Protein 7EP8 (pdb70)

Secondary structure (DSSP, 8-state):
-EEEEES-THHHHHHHHTTTTT-SEEEEEEETTEEEEEEE-TTS-EEEEEEEEGGGSSSEEESS-EEEEEEHHHHHHHHTTS-TTSEEEEEE-SS-SEEEEEEE-SSS--EEEEEEEP---------------SEEEEEEHHHHHHHHHHHHTT-SEEEEEE-SSEEEEEEE-SS-EEEEEEE-B--TT-GGG-BEEEESS-EEEEEEHHHHHHHGGGTTT-SEEEEEE-SSS-EEEEE-SSSS-EEEEEEPPP--

InterPro domains:
  IPR000730 Proliferating cell nuclear antigen, PCNA [MF_00317] (2-255)
  IPR000730 Proliferating cell nuclear antigen, PCNA [PR00339] (10-29)
  IPR000730 Proliferating cell nuclear antigen, PCNA [PR00339] (34-52)
  IPR000730 Proliferating cell nuclear antigen, PCNA [PR00339] (56-80)
  IPR000730 Proliferating cell nuclear antigen, PCNA [PR00339] (110-132)
  IPR000730 Proliferating cell nuclear antigen, PCNA [PR00339] (203-217)
  IPR000730 Proliferating cell nuclear antigen, PCNA [PR00339] (241-258)
  IPR000730 Proliferating cell nuclear antigen, PCNA [PTHR11352] (1-258)
  IPR000730 Proliferating cell nuclear antigen, PCNA [TIGR00590] (1-259)
  IPR022648 Proliferating cell nuclear antigen, PCNA, N-terminal [PF00705] (1-124)
  IPR022649 Proliferating cell nuclear antigen, PCNA, C-terminal [PF02747] (127-254)
  IPR022659 Proliferating cell nuclear antigen, PCNA, conserved site [PS00293] (61-79)
  IPR022659 Proliferating cell nuclear antigen, PCNA, conserved site [PS01251] (34-57)
  IPR046938 DNA clamp superfamily [SSF55979] (1-126)
  IPR046938 DNA clamp superfamily [SSF55979] (127-255)

Foldseek 3Di:
DWKWKAQWLQLVLLVLLLPQVFDFKWKFKQDPQGTWTWDGGPVRFKIKIWGDGCVNTDHTDDHDIDIFTGGSVLVNVVSVVADGRWIWMWDADDVGQWIWIWTADPPPGDIDIDTHGGDDDDDDDDDDDDDDFQKKKKFFLVVLLCVLVVCVVFDQKWKWKDDQFWIKTWDAGPVGIDIDIDGFDADPVCRLGTIDMDGPDIDIFMFGSVVSNSNSSSSVLARMWMWTHHPPAFIKIWDASDPPIIIIMTGHTDDD

Solvent-accessible surface area: 12943 Å² total; per-residue (Å²): 33,0,61,0,78,2,91,88,0,15,44,6,31,70,0,0,68,3,0,54,70,9,3,54,75,3,9,10,38,2,48,116,56,0,3,24,2,18,17,41,9,100,78,116,69,0,17,0,8,2,26,2,77,42,128,23,10,43,106,36,114,8,68,131,123,8,68,2,3,0,40,0,67,40,4,18,160,15,5,198,42,2,112,77,118,4,42,0,18,9,80,6,111,66,98,30,122,51,5,22,0,20,0,62,17,85,154,117,127,78,114,19,111,76,90,20,171,30,72,144,33,131,78,115,104,110,59,67,99,151,44,173,44,6,0,31,0,22,0,8,5,75,60,0,102,158,12,1,67,60,10,56,96,41,14,113,33,2,40,0,71,1,37,161,85,4,2,80,1,23,5,128,25,162,148,28,124,20,70,48,56,34,143,94,88,93,54,130,117,121,86,63,77,28,9,72,9,124,57,90,75,107,3,58,39,42,1,18,0,128,31,0,40,21,0,3,88,0,21,66,16,18,80,53,0,83,0,9,0,4,67,149,40,55,1,13,0,18,0,68,22,44,120,28,0,36,0,62,0,25,3,57,28,104,151,128

Organism: Neurospora crassa (strain ATCC 24698 / 74-OR23-1A / CBS 708.71 / DSM 1257 / FGSC 987) (NCBI:txid367110)

Structure (mmCIF, N/CA/C/O backbone):
data_7EP8
#
_entry.id   7EP8
#
_cell.length_a   86.290
_cell.length_b   86.290
_cell.length_c   91.940
_cell.angle_alpha   90.00
_cell.angle_beta   90.00
_cell.angl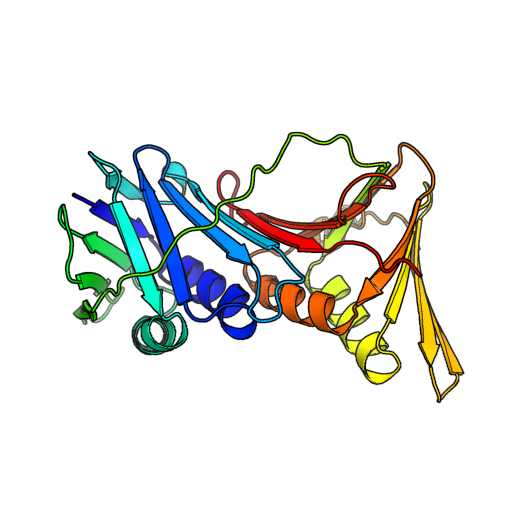e_gamma   120.00
#
_symmetry.space_group_name_H-M   'H 3'
#
loop_
_entity.id
_entity.type
_entity.pdbx_description
1 polymer 'Proliferating cell nuclear antigen'
2 water water
#
loop_
_atom_site.group_PDB
_atom_site.id
_atom_site.type_symbol
_atom_site.label_atom_id
_atom_site.label_alt_id
_atom_site.label_comp_id
_atom_site.label_asym_id
_atom_site.label_entity_id
_atom_site.label_seq_id
_atom_site.pdbx_PDB_ins_code
_atom_site.Cartn_x
_atom_site.Cartn_y
_atom_site.Cartn_z
_atom_site.occupancy
_atom_site.B_iso_or_equiv
_atom_site.auth_seq_id
_atom_site.auth_comp_id
_atom_site.auth_asym_id
_atom_site.auth_atom_id
_atom_site.pdbx_PDB_model_num
ATOM 1 N N . MET A 1 1 ? -38.526 20.773 0.692 1.00 33.34 1 MET A N 1
ATOM 2 C CA . MET A 1 1 ? -37.046 20.714 0.516 1.00 33.91 1 MET A CA 1
ATOM 3 C C . MET A 1 1 ? -36.438 19.607 1.369 1.00 28.34 1 MET A C 1
ATOM 4 O O . MET A 1 1 ? -37.059 19.138 2.325 1.00 26.61 1 MET A O 1
ATOM 9 N N . LEU A 1 2 ? -35.212 19.205 1.015 1.00 28.57 2 LEU A N 1
ATOM 10 C CA . LEU A 1 2 ? -34.455 18.203 1.757 1.00 25.12 2 LEU A CA 1
ATOM 11 C C . LEU A 1 2 ? -33.478 18.884 2.711 1.00 24.82 2 LEU A C 1
ATOM 12 O O . LEU A 1 2 ? -32.830 19.865 2.350 1.00 27.83 2 LEU A O 1
ATOM 17 N N . GLU A 1 3 ? -33.389 18.351 3.934 1.00 21.42 3 GLU A N 1
ATOM 18 C CA . GLU A 1 3 ? -32.350 18.723 4.890 1.00 25.91 3 GLU A CA 1
ATOM 19 C C . GLU A 1 3 ? -32.129 17.539 5.826 1.00 25.07 3 GLU A C 1
ATOM 20 O O . GLU A 1 3 ? -33.026 17.163 6.581 1.00 26.71 3 GLU A O 1
ATOM 26 N N . ALA A 1 4 ? -30.931 16.950 5.756 1.00 25.44 4 ALA A N 1
ATOM 27 C CA . ALA A 1 4 ? -30.621 15.701 6.439 1.00 23.48 4 ALA A CA 1
ATOM 28 C C . ALA A 1 4 ? -29.195 15.703 6.972 1.00 21.87 4 ALA A C 1
ATOM 29 O O . ALA A 1 4 ? -28.241 15.839 6.206 1.00 20.54 4 ALA A O 1
ATOM 31 N N . ARG A 1 5 ? -29.069 15.534 8.292 1.00 20.35 5 ARG A N 1
ATOM 32 C CA . ARG A 1 5 ? -27.784 15.513 9.037 1.00 18.56 5 ARG A CA 1
ATOM 33 C C . ARG A 1 5 ? -27.442 14.070 9.426 1.00 19.45 5 ARG A C 1
ATOM 34 O O . ARG A 1 5 ? -28.322 13.381 9.981 1.00 23.82 5 ARG A O 1
ATOM 42 N N . LEU A 1 6 ? -26.206 13.648 9.136 1.00 18.56 6 LEU A N 1
ATOM 43 C CA . LEU A 1 6 ? -25.590 12.465 9.719 1.00 18.83 6 LEU A CA 1
ATOM 44 C C . LEU A 1 6 ? -24.549 12.943 10.721 1.00 16.82 6 LEU A C 1
ATOM 45 O O . LEU A 1 6 ? -23.824 13.903 10.456 1.00 19.17 6 LEU A O 1
ATOM 50 N N . GLU A 1 7 ? -24.479 12.272 11.876 1.00 18.09 7 GLU A N 1
ATOM 51 C CA . GLU A 1 7 ? -23.518 12.610 12.922 1.00 20.57 7 GLU A CA 1
ATOM 52 C C . GLU A 1 7 ? -22.084 12.382 12.443 1.00 22.04 7 GLU A C 1
ATOM 53 O O . GLU A 1 7 ? -21.174 13.128 12.819 1.00 23.70 7 GLU A O 1
ATOM 59 N N . GLN A 1 8 ? -21.904 11.348 11.612 1.00 17.86 8 GLN A N 1
ATOM 60 C CA . GLN A 1 8 ? -20.618 10.986 11.026 1.00 23.63 8 GLN A CA 1
ATOM 61 C C . GLN A 1 8 ? -20.790 10.774 9.526 1.00 23.96 8 GLN A C 1
ATOM 62 O O . GLN A 1 8 ? -21.596 9.946 9.107 1.00 22.75 8 GLN A O 1
ATOM 68 N N . ALA A 1 9 ? -20.021 11.528 8.730 1.00 21.59 9 ALA A N 1
ATOM 69 C CA . ALA A 1 9 ? -19.991 11.383 7.274 1.00 23.80 9 ALA A CA 1
ATOM 70 C C . ALA A 1 9 ? -19.689 9.937 6.869 1.00 23.11 9 ALA A C 1
ATOM 71 O O . ALA A 1 9 ? -20.132 9.478 5.818 1.00 22.41 9 ALA A O 1
ATOM 73 N N . SER A 1 10 ? -18.918 9.250 7.723 1.00 25.27 10 SER A N 1
ATOM 74 C CA . SER A 1 10 ? -18.572 7.836 7.613 1.00 25.89 10 SER A CA 1
ATOM 75 C C . SER A 1 10 ? -19.629 6.958 6.941 1.00 24.71 10 SER A C 1
ATOM 76 O O . SER A 1 10 ? -19.317 6.244 5.992 1.00 27.80 10 SER A O 1
ATOM 79 N N . ILE A 1 11 ? -20.869 7.015 7.444 1.00 29.16 11 ILE A N 1
ATOM 80 C CA . ILE A 1 11 ? -21.957 6.163 6.955 1.00 27.22 11 ILE A CA 1
ATOM 81 C C . ILE A 1 11 ? -22.181 6.319 5.450 1.00 23.01 11 ILE A C 1
ATOM 82 O O . ILE A 1 11 ? -22.269 5.321 4.727 1.00 23.07 11 ILE A O 1
ATOM 87 N N . LEU A 1 12 ? -22.274 7.573 4.995 1.00 19.53 12 LEU A N 1
ATOM 88 C CA . LEU A 1 12 ? -22.515 7.899 3.592 1.00 19.09 12 LEU A CA 1
ATOM 89 C C . LEU A 1 12 ? -21.317 7.555 2.712 1.00 17.20 12 LEU A C 1
ATOM 90 O O . LEU A 1 12 ? -21.482 6.995 1.626 1.00 17.51 12 LEU A O 1
ATOM 95 N N . LYS A 1 13 ? -20.113 7.878 3.198 1.00 18.58 13 LYS A N 1
ATOM 96 C CA . LYS A 1 13 ? -18.864 7.518 2.528 1.00 18.68 13 LYS A CA 1
ATOM 97 C C . LYS A 1 13 ? -18.811 6.013 2.257 1.00 19.37 13 LYS A C 1
ATOM 98 O O . LYS A 1 13 ? -18.560 5.590 1.129 1.00 17.31 13 LYS A O 1
ATOM 104 N N . LYS A 1 14 ? -19.082 5.211 3.293 1.00 18.84 14 LYS A N 1
ATOM 105 C CA . LYS A 1 14 ? -19.053 3.749 3.187 1.00 20.44 14 LYS A CA 1
ATOM 106 C C . LYS A 1 14 ? -20.115 3.225 2.221 1.00 18.83 14 LYS A C 1
ATOM 107 O O . LYS A 1 14 ? -19.846 2.318 1.430 1.00 20.85 14 LYS A O 1
ATOM 113 N N . VAL A 1 15 ? -21.314 3.811 2.290 1.00 19.68 15 VAL A N 1
ATOM 114 C CA . VAL A 1 15 ? -22.436 3.439 1.433 1.00 23.01 15 VAL A CA 1
ATOM 115 C C . VAL A 1 15 ? -22.088 3.593 -0.044 1.00 22.73 15 VAL A C 1
ATOM 116 O O . VAL A 1 15 ? -22.250 2.647 -0.822 1.00 21.60 15 VAL A O 1
ATOM 120 N N . VAL A 1 16 ? -21.600 4.783 -0.413 1.00 18.34 16 VAL A N 1
ATOM 121 C CA . VAL A 1 16 ? -21.297 5.127 -1.805 1.00 24.14 16 VAL A CA 1
ATOM 122 C C . VAL A 1 16 ? -20.140 4.286 -2.359 1.00 22.64 16 VAL A C 1
ATOM 123 O O . VAL A 1 16 ? -20.183 3.846 -3.511 1.00 20.32 16 VAL A O 1
ATOM 127 N N . ASP A 1 17 ? -19.111 4.074 -1.528 1.00 22.97 17 ASP A N 1
ATOM 128 C CA . ASP A 1 17 ? -17.999 3.178 -1.846 1.00 23.84 17 ASP A CA 1
ATOM 129 C C . ASP A 1 17 ? -18.469 1.750 -2.096 1.00 20.25 17 ASP A C 1
ATOM 130 O O . ASP A 1 17 ? -17.861 1.027 -2.886 1.00 18.64 17 ASP A O 1
ATOM 135 N N . ALA A 1 18 ? -19.552 1.352 -1.417 1.00 22.07 18 ALA A N 1
ATOM 136 C CA . ALA A 1 18 ? -20.120 0.007 -1.533 1.00 22.26 18 ALA A CA 1
ATOM 137 C C . ALA A 1 18 ? -20.974 -0.205 -2.789 1.00 23.60 18 ALA A C 1
ATOM 138 O O . ALA A 1 18 ? -21.340 -1.344 -3.092 1.00 25.34 18 ALA A O 1
ATOM 140 N N . ILE A 1 19 ? -21.275 0.887 -3.507 1.00 19.56 19 ILE A N 1
ATOM 141 C CA . ILE A 1 19 ? -22.157 0.877 -4.680 1.00 23.19 19 ILE A CA 1
ATOM 142 C C . ILE A 1 19 ? -21.475 1.297 -5.987 1.00 23.26 19 ILE A C 1
ATOM 143 O O . ILE A 1 19 ? -21.828 0.787 -7.051 1.00 22.79 19 ILE A O 1
ATOM 148 N N . LYS A 1 20 ? -20.516 2.230 -5.893 1.00 20.69 20 LYS A N 1
ATOM 149 C CA . LYS A 1 20 ? -19.943 2.932 -7.051 1.00 23.57 20 LYS A CA 1
ATOM 150 C C . LYS A 1 20 ? -19.241 2.054 -8.098 1.00 19.89 20 LYS A C 1
ATOM 151 O O . LYS A 1 20 ? -19.139 2.449 -9.256 1.00 21.38 20 LYS A O 1
ATOM 157 N N . ASP A 1 21 ? -18.744 0.883 -7.681 1.00 22.84 21 ASP A N 1
ATOM 158 C CA . ASP A 1 21 ? -18.096 -0.059 -8.597 1.00 20.58 21 ASP A CA 1
ATOM 159 C C . ASP A 1 21 ? -19.112 -0.877 -9.394 1.00 26.17 21 ASP A C 1
ATOM 160 O O . ASP A 1 21 ? -18.759 -1.504 -10.395 1.00 20.70 21 ASP A O 1
ATOM 165 N N . LEU A 1 22 ? -20.371 -0.857 -8.940 1.00 21.81 22 LEU A N 1
ATOM 166 C CA . LEU A 1 22 ? -21.481 -1.518 -9.615 1.00 24.72 22 LEU A CA 1
ATOM 167 C C . LEU A 1 22 ? -22.315 -0.542 -10.443 1.00 20.10 22 LEU A C 1
ATOM 168 O O . LEU A 1 22 ? -22.695 -0.867 -11.565 1.00 22.66 22 LEU A O 1
ATOM 173 N N . VAL A 1 23 ? -22.574 0.653 -9.890 1.00 22.28 23 VAL A N 1
ATOM 174 C CA . VAL A 1 23 ? -23.473 1.643 -10.488 1.00 25.70 23 VAL A CA 1
ATOM 175 C C . VAL A 1 23 ? -22.811 3.021 -10.571 1.00 25.80 23 VAL A C 1
ATOM 176 O O . VAL A 1 23 ? -22.230 3.489 -9.597 1.00 25.17 23 VAL A O 1
ATOM 180 N N . GLN A 1 24 ? -22.919 3.665 -11.739 1.00 25.61 24 GLN A N 1
ATOM 181 C CA . GLN A 1 24 ? -22.405 5.015 -11.957 1.00 33.76 24 GLN A CA 1
ATOM 182 C C . GLN A 1 24 ? -23.515 6.054 -11.828 1.00 31.41 24 GLN A C 1
ATOM 183 O O . GLN A 1 24 ? -23.429 6.950 -10.991 1.00 40.76 24 GLN A O 1
ATOM 189 N N . ASP A 1 25 ? -24.559 5.914 -12.655 1.00 29.97 25 ASP A N 1
ATOM 190 C CA . ASP A 1 25 ? -25.702 6.824 -12.673 1.00 31.27 25 ASP A CA 1
ATOM 191 C C . ASP A 1 25 ? -26.886 6.191 -11.949 1.00 30.13 25 ASP A C 1
ATOM 192 O O . ASP A 1 25 ? -27.331 5.102 -12.314 1.00 23.65 25 ASP A O 1
ATOM 197 N N . CYS A 1 26 ? -27.390 6.888 -10.925 1.00 26.05 26 CYS A N 1
ATOM 198 C CA . CYS A 1 26 ? -28.538 6.441 -10.142 1.00 30.94 26 CYS A CA 1
ATOM 199 C C . CYS A 1 26 ? -29.227 7.617 -9.463 1.00 28.12 26 CYS A C 1
ATOM 200 O O . CYS A 1 26 ? -28.652 8.704 -9.350 1.00 24.13 26 CYS A O 1
ATOM 203 N N . ASN A 1 27 ? -30.458 7.376 -9.000 1.00 25.30 27 ASN A N 1
ATOM 204 C CA . ASN A 1 27 ? -31.239 8.353 -8.256 1.00 23.12 27 ASN A CA 1
ATOM 205 C C . ASN A 1 27 ? -31.271 8.006 -6.774 1.00 24.97 27 ASN A C 1
ATOM 206 O O . ASN A 1 27 ? -31.351 6.828 -6.401 1.00 23.23 27 ASN A O 1
ATOM 211 N N . PHE A 1 28 ? -31.178 9.045 -5.937 1.00 23.63 28 PHE A N 1
ATOM 212 C CA . PHE A 1 28 ? -31.472 8.958 -4.517 1.00 22.35 28 PHE A CA 1
ATOM 213 C C . PHE A 1 28 ? -32.886 9.501 -4.364 1.00 21.29 28 PHE A C 1
ATOM 214 O O . PHE A 1 28 ? -33.137 10.673 -4.656 1.00 20.84 28 PHE A O 1
ATOM 222 N N . ASP A 1 29 ? -33.810 8.623 -3.952 1.00 19.34 29 ASP A N 1
ATOM 223 C CA . ASP A 1 29 ? -35.221 8.943 -3.804 1.00 24.31 29 ASP A CA 1
ATOM 224 C C . ASP A 1 29 ? -35.485 9.352 -2.366 1.00 22.55 29 ASP A C 1
ATOM 225 O O . ASP A 1 29 ? -35.411 8.527 -1.451 1.00 25.03 29 ASP A O 1
ATOM 230 N N . CYS A 1 30 ? -35.785 10.640 -2.183 1.00 21.85 30 CYS A N 1
ATOM 231 C CA . CYS A 1 30 ? -35.959 11.255 -0.881 1.00 23.80 30 CYS A CA 1
ATOM 232 C C . CYS A 1 30 ? -37.439 11.520 -0.632 1.00 26.77 30 CYS A C 1
ATOM 233 O O . CYS A 1 30 ? -38.143 11.999 -1.519 1.00 27.40 30 CYS A O 1
ATOM 236 N N . ASN A 1 31 ? -37.900 11.189 0.579 1.00 27.41 31 ASN A N 1
ATOM 237 C CA . ASN A 1 31 ? -39.262 11.468 1.021 1.00 29.13 31 ASN A CA 1
ATOM 238 C C . ASN A 1 31 ? -39.353 11.385 2.549 1.00 29.44 31 ASN A C 1
ATOM 239 O O . ASN A 1 31 ? -38.323 11.291 3.223 1.00 21.72 31 ASN A O 1
ATOM 244 N N . ASP A 1 32 ? -40.585 11.444 3.073 1.00 29.89 32 ASP A N 1
ATOM 245 C CA . ASP A 1 32 ? -40.897 11.297 4.500 1.00 30.06 32 ASP A CA 1
ATOM 246 C C . ASP A 1 32 ? -40.073 10.235 5.228 1.00 27.02 32 ASP A C 1
ATOM 247 O O . ASP A 1 32 ? -39.583 10.476 6.330 1.00 23.46 32 ASP A O 1
ATOM 252 N N . SER A 1 33 ? -39.947 9.060 4.601 1.00 27.88 33 SER A N 1
ATOM 253 C CA . SER A 1 33 ? -39.372 7.868 5.223 1.00 27.10 33 SER A CA 1
ATOM 254 C C . SER A 1 33 ? -37.841 7.815 5.241 1.00 26.22 33 SER A C 1
ATOM 255 O O . SER A 1 33 ? -37.268 6.994 5.959 1.00 21.51 33 SER A O 1
ATOM 258 N N . GLY A 1 34 ? -37.191 8.675 4.444 1.00 18.06 34 GLY A N 1
ATOM 259 C CA . GLY A 1 34 ? -35.743 8.727 4.355 1.00 19.86 34 GLY A CA 1
ATOM 260 C C . GLY A 1 34 ? -35.223 8.903 2.939 1.00 22.63 34 GLY A C 1
ATOM 261 O O . GLY A 1 34 ? -35.849 9.579 2.123 1.00 20.04 34 GLY A O 1
ATOM 262 N N . ILE A 1 35 ? -34.056 8.307 2.662 1.00 23.16 35 ILE A N 1
ATOM 263 C CA . ILE A 1 35 ? -33.419 8.359 1.347 1.00 22.27 35 ILE A CA 1
ATOM 264 C C . ILE A 1 35 ? -33.141 6.935 0.879 1.00 23.18 35 ILE A C 1
ATOM 265 O O . ILE A 1 35 ? -32.406 6.188 1.538 1.00 21.10 35 ILE A O 1
ATOM 270 N N . ALA A 1 36 ? -33.747 6.569 -0.256 1.00 20.36 36 ALA A N 1
ATOM 271 C CA . ALA A 1 36 ? -33.603 5.247 -0.855 1.00 21.06 36 ALA A CA 1
ATOM 272 C C . ALA A 1 36 ? -32.771 5.310 -2.133 1.00 21.53 36 ALA A C 1
ATOM 273 O O . ALA A 1 36 ? -32.652 6.362 -2.755 1.00 17.87 36 ALA A O 1
ATOM 275 N N . LEU A 1 37 ? -32.196 4.161 -2.504 1.00 20.37 37 LEU A N 1
ATOM 276 C CA . LEU A 1 37 ? -31.595 3.948 -3.810 1.00 23.77 37 LEU A CA 1
ATOM 277 C C . LEU A 1 37 ? -31.983 2.559 -4.291 1.00 21.86 37 LEU A C 1
ATOM 278 O O . LEU A 1 37 ? -31.948 1.602 -3.524 1.00 27.25 37 LEU A O 1
ATOM 283 N N . GLN A 1 38 ? -32.357 2.467 -5.570 1.00 25.32 38 GLN A N 1
ATOM 284 C CA . GLN A 1 38 ? -32.675 1.207 -6.219 1.00 27.93 38 GLN A CA 1
ATOM 285 C C . GLN A 1 38 ? -32.241 1.277 -7.678 1.00 27.21 38 GLN A C 1
ATOM 286 O O . GLN A 1 38 ? -32.788 2.055 -8.458 1.00 31.68 38 GLN A O 1
ATOM 292 N N . ALA A 1 39 ? -31.232 0.473 -8.028 1.00 24.47 39 ALA A N 1
ATOM 293 C CA . ALA A 1 39 ? -30.664 0.454 -9.368 1.00 22.55 39 ALA A CA 1
ATOM 294 C C . ALA A 1 39 ? -29.983 -0.877 -9.648 1.00 24.53 39 ALA A C 1
ATOM 295 O O . ALA A 1 39 ? -29.419 -1.498 -8.745 1.00 26.79 39 ALA A O 1
ATOM 297 N N . MET A 1 40 ? -30.043 -1.301 -10.915 1.00 20.26 40 MET A N 1
ATOM 298 C CA . MET A 1 40 ? -29.285 -2.433 -11.409 1.00 20.90 40 MET A CA 1
ATOM 299 C C . MET A 1 40 ? -27.848 -1.975 -11.626 1.00 21.89 40 MET A C 1
ATOM 300 O O . MET A 1 40 ? -27.599 -0.786 -11.855 1.00 17.39 40 MET A O 1
ATOM 305 N N . ASP A 1 41 ? -26.902 -2.918 -11.534 1.00 18.58 41 ASP A N 1
ATOM 306 C CA . ASP A 1 41 ? -25.514 -2.668 -11.901 1.00 20.40 41 ASP A CA 1
ATOM 307 C C . ASP A 1 41 ? -25.450 -2.403 -13.403 1.00 21.28 41 ASP A C 1
ATOM 308 O O . ASP A 1 41 ? -26.422 -2.649 -14.123 1.00 17.38 41 ASP A O 1
ATOM 313 N N . ASN A 1 42 ? -24.297 -1.908 -13.866 1.00 21.38 42 ASN A N 1
ATOM 314 C CA . ASN A 1 42 ? -24.114 -1.499 -15.262 1.00 24.93 42 ASN A CA 1
ATOM 315 C C . ASN A 1 42 ? -24.265 -2.617 -16.299 1.00 25.07 42 ASN A C 1
ATOM 316 O O . ASN A 1 42 ? -24.521 -2.339 -17.470 1.00 31.68 42 ASN A O 1
ATOM 321 N N . SER A 1 43 ? -24.100 -3.874 -15.864 1.00 26.30 43 SER A N 1
ATOM 322 C CA . SER A 1 43 ? -24.291 -5.045 -16.723 1.00 24.85 43 SER A CA 1
ATOM 323 C C . SER A 1 43 ? -25.703 -5.609 -16.632 1.00 26.05 43 SER A C 1
ATOM 324 O O . SER A 1 43 ? -26.027 -6.573 -17.325 1.00 28.64 43 SER A O 1
ATOM 327 N N . HIS A 1 44 ? -26.523 -5.018 -15.753 1.00 23.42 44 HIS A N 1
ATOM 328 C CA . HIS A 1 44 ? -27.922 -5.382 -15.569 1.00 21.21 44 HIS A CA 1
ATOM 329 C C . HIS A 1 44 ? -28.070 -6.849 -15.138 1.00 19.87 44 HIS A C 1
ATOM 330 O O . HIS A 1 44 ? -28.836 -7.613 -15.730 1.00 20.83 44 HIS A O 1
ATOM 337 N N . VAL A 1 45 ? -27.317 -7.220 -14.098 1.00 17.26 45 VAL A N 1
ATOM 338 C CA . VAL A 1 45 ? -27.316 -8.565 -13.530 1.00 19.72 45 VAL A CA 1
ATOM 339 C C . VAL A 1 45 ? -27.765 -8.552 -12.066 1.00 20.52 45 VAL A C 1
ATOM 340 O O . VAL A 1 45 ? -28.601 -9.364 -11.667 1.00 25.13 45 VAL A O 1
ATOM 344 N N . ALA A 1 46 ? -27.184 -7.642 -11.274 1.00 21.70 46 ALA A N 1
ATOM 345 C CA . ALA A 1 46 ? -27.482 -7.501 -9.849 1.00 19.09 46 ALA A CA 1
ATOM 346 C C . ALA A 1 46 ? -28.325 -6.263 -9.582 1.00 20.81 46 ALA A C 1
ATOM 347 O O . ALA A 1 46 ? -28.170 -5.247 -10.257 1.00 16.83 46 ALA A O 1
ATOM 349 N N . LEU A 1 47 ? -29.189 -6.356 -8.564 1.00 19.86 47 LEU A N 1
ATOM 350 C CA . LEU A 1 47 ? -29.996 -5.242 -8.087 1.00 20.61 47 LEU A CA 1
ATOM 351 C C . LEU A 1 47 ? -29.451 -4.732 -6.751 1.00 17.34 47 LEU A C 1
ATOM 352 O O . LEU A 1 47 ? -29.264 -5.502 -5.809 1.00 15.19 47 LEU A O 1
ATOM 357 N N . VAL A 1 48 ? -29.200 -3.420 -6.696 1.00 17.39 48 VAL A N 1
ATOM 358 C CA . VAL A 1 48 ? -28.775 -2.717 -5.492 1.00 16.13 48 VAL A CA 1
ATOM 359 C C . VAL A 1 48 ? -29.976 -2.014 -4.867 1.00 15.66 48 VAL A C 1
ATOM 360 O O . VAL A 1 48 ? -30.671 -1.268 -5.550 1.00 21.85 48 VAL A O 1
ATOM 364 N N . SER A 1 49 ? -30.198 -2.240 -3.565 1.00 18.36 49 SER A N 1
ATOM 365 C CA . SER A 1 49 ? -31.324 -1.658 -2.831 1.00 20.80 49 SER A CA 1
ATOM 366 C C . SER A 1 49 ? -30.885 -1.079 -1.487 1.00 23.62 49 SER A C 1
ATOM 367 O O . SER A 1 49 ? -30.677 -1.817 -0.522 1.00 24.55 49 SER A O 1
ATOM 370 N N . MET A 1 50 ? -30.752 0.253 -1.438 1.00 25.57 50 MET A N 1
ATOM 371 C CA . MET A 1 50 ? -30.392 0.981 -0.228 1.00 22.65 50 MET A CA 1
ATOM 372 C C . MET A 1 50 ? -31.604 1.718 0.325 1.00 19.73 50 MET A C 1
ATOM 373 O O . MET A 1 50 ? -32.407 2.277 -0.435 1.00 21.64 50 MET A O 1
ATOM 378 N N . MET A 1 51 ? -31.734 1.699 1.657 1.00 21.80 51 MET A N 1
ATOM 379 C CA . MET A 1 51 ? -32.677 2.536 2.382 1.00 22.10 51 MET A CA 1
ATOM 380 C C . MET A 1 51 ? -31.981 3.123 3.604 1.00 19.52 51 MET A C 1
ATOM 381 O O . MET A 1 51 ? -31.627 2.393 4.530 1.00 19.68 51 MET A O 1
ATOM 386 N N . LEU A 1 52 ? -31.775 4.443 3.581 1.00 19.61 52 LEU A N 1
ATOM 387 C CA . LEU A 1 52 ? -31.362 5.212 4.747 1.00 20.12 52 LEU A CA 1
ATOM 388 C C . LEU A 1 52 ? -32.626 5.812 5.349 1.00 23.51 52 LEU A C 1
ATOM 389 O O . LEU A 1 52 ? -33.120 6.839 4.873 1.00 23.85 52 LEU A O 1
ATOM 394 N N . LYS A 1 53 ? -33.162 5.149 6.380 1.00 22.57 53 LYS A N 1
ATOM 395 C CA . LYS A 1 53 ? -34.402 5.572 7.025 1.00 23.99 53 LYS A CA 1
ATOM 396 C C . LYS A 1 53 ? -34.196 6.835 7.866 1.00 22.48 53 LYS A C 1
ATOM 397 O O . LYS A 1 53 ? -33.094 7.099 8.339 1.00 19.67 53 LYS A O 1
ATOM 403 N N . THR A 1 54 ? -35.278 7.607 8.033 1.00 24.79 54 THR A N 1
ATOM 404 C CA . THR A 1 54 ? -35.269 8.892 8.744 1.00 27.78 54 THR A CA 1
ATOM 405 C C . THR A 1 54 ? -34.581 8.860 10.118 1.00 26.05 54 THR A C 1
ATOM 406 O O . THR A 1 54 ? -33.948 9.836 10.515 1.00 26.14 54 THR A O 1
ATOM 410 N N . GLU A 1 55 ? -34.698 7.728 10.822 1.00 28.40 55 GLU A N 1
ATOM 411 C CA . GLU A 1 55 ? -34.122 7.553 12.160 1.00 26.84 55 GLU A CA 1
ATOM 412 C C . GLU A 1 55 ? -32.587 7.541 12.162 1.00 23.63 55 GLU A C 1
ATOM 413 O O . GLU A 1 55 ? -31.963 7.836 13.182 1.00 20.12 55 GLU A O 1
ATOM 419 N N . THR A 1 56 ? -31.995 7.186 11.016 1.00 26.38 56 THR A N 1
ATOM 420 C CA . THR A 1 56 ? -30.549 7.197 10.820 1.00 23.60 56 THR A CA 1
ATOM 421 C C . THR A 1 56 ? -29.979 8.624 10.790 1.00 22.62 56 THR A C 1
ATOM 422 O O . THR A 1 56 ? -28.828 8.839 11.160 1.00 20.05 56 THR A O 1
ATOM 426 N N . PHE A 1 57 ? -30.794 9.585 10.339 1.00 21.80 57 PHE A N 1
ATOM 427 C CA . PHE A 1 57 ? -30.424 10.999 10.315 1.00 24.31 57 PHE A CA 1
ATOM 428 C C . PHE A 1 57 ? -30.834 11.685 11.614 1.00 25.17 57 PHE A C 1
ATOM 429 O O . PHE A 1 57 ? -31.627 11.140 12.390 1.00 32.11 57 PHE A O 1
ATOM 437 N N . SER A 1 58 ? -30.295 12.890 11.838 1.00 25.24 58 SER A N 1
ATOM 438 C CA . SER A 1 58 ? -30.417 13.581 13.116 1.00 23.10 58 SER A CA 1
ATOM 439 C C . SER A 1 58 ? -30.112 15.077 13.029 1.00 24.75 58 SER A C 1
ATOM 440 O O . SER A 1 58 ? -28.990 15.494 13.312 1.00 25.72 58 SER A O 1
ATOM 443 N N . PRO A 1 59 ? -31.088 15.946 12.671 1.00 24.93 59 PRO A N 1
ATOM 444 C CA . PRO A 1 59 ? -32.443 15.531 12.299 1.00 25.74 59 PRO A CA 1
ATOM 445 C C . PRO A 1 59 ? -32.642 15.246 10.800 1.00 28.54 59 PRO A C 1
ATOM 446 O O . PRO A 1 59 ? -31.684 15.325 10.048 1.00 25.50 59 PRO A O 1
ATOM 450 N N . PHE A 1 60 ? -33.881 14.917 10.412 1.00 25.79 60 PHE A N 1
ATOM 451 C CA . PHE A 1 60 ? -34.250 14.664 9.025 1.00 21.13 60 PHE A CA 1
ATOM 452 C C . PHE A 1 60 ? -35.507 15.432 8.638 1.00 23.10 60 PHE A C 1
ATOM 453 O O . PHE A 1 60 ? -36.482 15.447 9.384 1.00 21.66 60 PHE A O 1
ATOM 461 N N . ARG A 1 61 ? -35.477 16.052 7.453 1.00 21.42 61 ARG A N 1
ATOM 462 C CA . ARG A 1 61 ? -36.624 16.785 6.851 1.00 27.70 61 ARG A CA 1
ATOM 463 C C . ARG A 1 61 ? -36.681 16.497 5.346 1.00 26.65 61 ARG A C 1
ATOM 464 O O . ARG A 1 61 ? -35.647 16.667 4.671 1.00 27.88 61 ARG A O 1
ATOM 472 N N . CYS A 1 62 ? -37.850 16.073 4.855 1.00 24.49 62 CYS A N 1
ATOM 473 C CA . CYS A 1 62 ? -38.153 16.032 3.426 1.00 25.75 62 CYS A CA 1
ATOM 474 C C . CYS A 1 62 ? -39.673 16.140 3.255 1.00 28.61 62 CYS A C 1
ATOM 475 O O . CYS A 1 62 ? -40.396 15.154 3.409 1.00 28.25 62 CYS A O 1
ATOM 478 N N . ASP A 1 63 ? -40.136 17.363 2.967 1.00 32.33 63 ASP A N 1
ATOM 479 C CA . ASP A 1 63 ? -41.557 17.704 2.872 1.00 38.16 63 ASP A CA 1
ATOM 480 C C . ASP A 1 63 ? -42.229 16.985 1.714 1.00 38.51 63 ASP A C 1
ATOM 481 O O . ASP A 1 63 ? -43.296 16.394 1.878 1.00 43.37 63 ASP A O 1
ATOM 486 N N . ARG A 1 64 ? -41.591 17.056 0.540 1.00 39.24 64 ARG A N 1
ATOM 487 C CA . ARG A 1 64 ? -42.089 16.495 -0.745 1.00 38.99 64 ARG A CA 1
ATOM 488 C C . ARG A 1 64 ? -41.032 15.561 -1.345 1.00 37.51 64 ARG A C 1
ATOM 489 O O . ARG A 1 64 ? -39.851 15.670 -0.957 1.00 37.89 64 ARG A O 1
ATOM 497 N N . ASN A 1 65 ? -41.454 14.685 -2.262 1.00 35.15 65 ASN A N 1
ATOM 498 C CA . ASN A 1 65 ? -40.563 13.763 -2.952 1.00 36.37 65 ASN A CA 1
ATOM 499 C C . ASN A 1 65 ? -39.578 14.497 -3.859 1.00 35.26 65 ASN A C 1
ATOM 500 O O . ASN A 1 65 ? -39.971 15.381 -4.623 1.00 29.72 65 ASN A O 1
ATOM 505 N N . ILE A 1 66 ? -38.297 14.126 -3.751 1.00 31.96 66 ILE A N 1
ATOM 506 C CA . ILE A 1 66 ? -37.221 14.671 -4.572 1.00 31.86 66 ILE A CA 1
ATOM 507 C C . ILE A 1 66 ? -36.320 13.528 -5.032 1.00 31.51 66 ILE A C 1
ATOM 508 O O . ILE A 1 66 ? -35.779 12.795 -4.206 1.00 23.70 66 ILE A O 1
ATOM 513 N N . ALA A 1 67 ? -36.177 13.391 -6.357 1.00 24.54 67 ALA A N 1
ATOM 514 C CA . ALA A 1 67 ? -35.280 12.428 -6.979 1.00 27.04 67 ALA A CA 1
ATOM 515 C C . ALA A 1 67 ? -33.979 13.132 -7.335 1.00 23.39 67 ALA A C 1
ATOM 516 O O . ALA A 1 67 ? -33.966 14.000 -8.206 1.00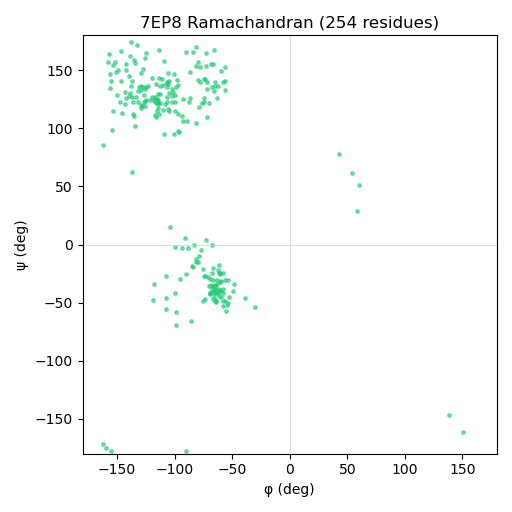 30.37 67 ALA A O 1
ATOM 518 N N . LEU A 1 68 ? -32.891 12.752 -6.651 1.00 23.36 68 LEU A N 1
ATOM 519 C CA . LEU A 1 68 ? -31.569 13.340 -6.854 1.00 17.48 68 LEU A CA 1
ATOM 520 C C . LEU A 1 68 ? -30.736 12.494 -7.816 1.00 17.50 68 LEU A C 1
ATOM 521 O O . LEU A 1 68 ? -30.123 11.504 -7.408 1.00 22.63 68 LEU A O 1
ATOM 526 N N . GLY A 1 69 ? -30.720 12.893 -9.095 1.00 16.00 69 GLY A N 1
ATOM 527 C CA . GLY A 1 69 ? -29.961 12.213 -10.129 1.00 17.67 69 GLY A CA 1
ATOM 528 C C . GLY A 1 69 ? -28.477 12.468 -9.953 1.00 19.68 69 GLY A C 1
ATOM 529 O O . GLY A 1 69 ? -28.002 13.587 -10.171 1.00 20.16 69 GLY A O 1
ATOM 530 N N . VAL A 1 70 ? -27.748 11.422 -9.553 1.00 23.01 70 VAL A N 1
ATOM 531 C CA . VAL A 1 70 ? -26.360 11.540 -9.125 1.00 22.11 70 VAL A CA 1
ATOM 532 C C . VAL A 1 70 ? -25.443 10.568 -9.868 1.00 23.67 70 VAL A C 1
ATOM 533 O O . VAL A 1 70 ? -25.780 9.393 -10.046 1.00 22.07 70 VAL A O 1
ATOM 537 N N . ASN A 1 71 ? -24.291 11.086 -10.309 1.00 20.55 71 ASN A N 1
ATOM 538 C CA . ASN A 1 71 ? -23.159 10.282 -10.748 1.00 22.74 71 ASN A CA 1
ATOM 539 C C . ASN A 1 71 ? -22.314 9.969 -9.522 1.00 22.06 71 ASN A C 1
ATOM 540 O O . ASN A 1 71 ? -21.857 10.883 -8.835 1.00 16.87 71 ASN A O 1
ATOM 545 N N . LEU A 1 72 ? -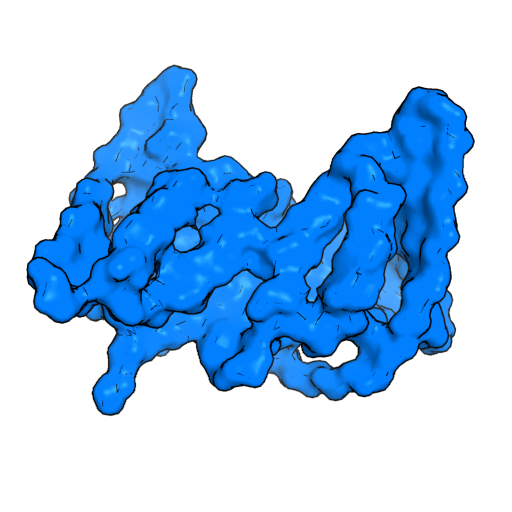22.108 8.674 -9.256 1.00 20.79 72 LEU A N 1
ATOM 546 C CA . LEU A 1 72 ? -21.455 8.216 -8.031 1.00 21.76 72 LEU A CA 1
ATOM 547 C C . LEU A 1 72 ? -19.940 8.426 -7.999 1.00 19.72 72 LEU A C 1
ATOM 548 O O . LEU A 1 72 ? -19.369 8.577 -6.925 1.00 18.72 72 LEU A O 1
ATOM 553 N N . THR A 1 73 ? -19.300 8.459 -9.173 1.00 21.52 73 THR A N 1
ATOM 554 C CA . THR A 1 73 ? -17.887 8.822 -9.261 1.00 23.35 73 THR A CA 1
ATOM 555 C C . THR A 1 73 ? -17.687 10.317 -8.955 1.00 23.30 73 THR A C 1
ATOM 556 O O . THR A 1 73 ? -16.697 10.690 -8.336 1.00 23.36 73 THR A O 1
ATOM 560 N N . SER A 1 74 ? -18.645 11.152 -9.377 1.00 22.76 74 SER A N 1
ATOM 561 C CA . SER A 1 74 ? -18.668 12.579 -9.044 1.00 23.32 74 SER A CA 1
ATOM 562 C C . SER A 1 74 ? -18.888 12.828 -7.545 1.00 22.20 74 SER A C 1
ATOM 563 O O . SER A 1 74 ? -18.224 13.678 -6.952 1.00 21.50 74 SER A O 1
ATOM 566 N N . LEU A 1 75 ? -19.835 12.091 -6.952 1.00 18.05 75 LEU A N 1
ATOM 567 C CA . LEU A 1 75 ? -20.147 12.179 -5.525 1.00 19.30 75 LEU A CA 1
ATOM 568 C C . LEU A 1 75 ? -18.975 11.669 -4.682 1.00 17.66 75 LEU A C 1
ATOM 569 O O . LEU A 1 75 ? -18.661 12.248 -3.646 1.00 15.24 75 LEU A O 1
ATOM 574 N N . THR A 1 76 ? -18.329 10.588 -5.141 1.00 19.24 76 THR A N 1
ATOM 575 C CA . THR A 1 76 ? -17.136 10.045 -4.485 1.00 22.76 76 THR A CA 1
ATOM 57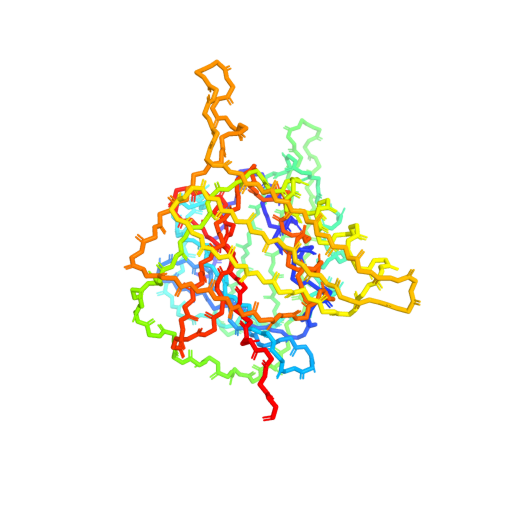6 C C . THR A 1 76 ? -16.026 11.097 -4.391 1.00 20.27 76 THR A C 1
ATOM 577 O O . THR A 1 76 ? -15.324 11.167 -3.382 1.00 22.86 76 THR A O 1
ATOM 581 N N . LYS A 1 77 ? -15.885 11.920 -5.439 1.00 21.19 77 LYS A N 1
ATOM 582 C CA . LYS A 1 77 ? -14.916 13.021 -5.450 1.00 21.57 77 LYS A CA 1
ATOM 583 C C . LYS A 1 77 ? -15.197 14.002 -4.302 1.00 20.29 77 LYS A C 1
ATOM 584 O O . LYS A 1 77 ? -14.274 14.484 -3.652 1.00 21.55 77 LYS A O 1
ATOM 590 N N . VAL A 1 78 ? -16.484 14.270 -4.057 1.00 17.63 78 VAL A N 1
ATOM 591 C CA . VAL A 1 78 ? -16.926 15.166 -2.993 1.00 17.47 78 VAL A CA 1
ATOM 592 C C . VAL A 1 78 ? -16.763 14.528 -1.611 1.00 16.23 78 VAL A C 1
ATOM 593 O O . VAL A 1 78 ? -16.252 15.157 -0.686 1.00 16.15 78 VAL A O 1
ATOM 597 N N . LEU A 1 79 ? -17.212 13.275 -1.477 1.00 18.87 79 LEU A N 1
ATOM 598 C CA . LEU A 1 79 ? -17.237 12.582 -0.190 1.00 17.03 79 LEU A CA 1
ATOM 599 C C . LEU A 1 79 ? -15.851 12.283 0.376 1.00 18.61 79 LEU A C 1
ATOM 600 O O . LEU A 1 79 ? -15.675 12.258 1.590 1.00 16.60 79 LEU A O 1
ATOM 605 N N . ARG A 1 80 ? -14.868 12.076 -0.508 1.00 20.02 80 ARG A N 1
ATOM 606 C CA . ARG A 1 80 ? -13.437 11.891 -0.136 1.00 24.71 80 ARG A CA 1
ATOM 607 C C . ARG A 1 80 ? -12.920 13.154 0.569 1.00 19.96 80 ARG A C 1
ATOM 608 O O . ARG A 1 80 ? -11.963 13.033 1.351 1.00 19.23 80 ARG A O 1
ATOM 616 N N . ALA A 1 81 ? -13.548 14.308 0.315 1.00 20.11 81 ALA A N 1
ATOM 617 C CA . ALA A 1 81 ? -13.258 15.560 1.013 1.00 23.47 81 ALA A CA 1
ATOM 618 C C . ALA A 1 81 ? -13.976 15.703 2.364 1.00 22.33 81 ALA A C 1
ATOM 619 O O . ALA A 1 81 ? -13.808 16.708 3.051 1.00 25.85 81 ALA A O 1
ATOM 621 N N . ALA A 1 82 ? -14.778 14.696 2.732 1.00 22.62 82 ALA A N 1
ATOM 622 C CA . ALA A 1 82 ? -15.357 14.594 4.065 1.00 20.70 82 ALA A CA 1
ATOM 623 C C . ALA A 1 82 ? -14.553 13.570 4.866 1.00 19.63 82 ALA A C 1
ATOM 624 O O . ALA A 1 82 ? -14.277 12.471 4.386 1.00 23.21 82 ALA A O 1
ATOM 626 N N . GLN A 1 83 ? -14.160 13.950 6.084 1.00 20.13 83 GLN A N 1
ATOM 627 C CA . GLN A 1 83 ? -13.515 13.034 7.009 1.00 21.75 83 GLN A CA 1
ATOM 628 C C . GLN A 1 83 ? -14.614 12.219 7.672 1.00 23.13 83 GLN A C 1
ATOM 629 O O . GLN A 1 83 ? -15.761 12.670 7.771 1.00 23.80 83 GLN A O 1
ATOM 635 N N . ASN A 1 84 ? -14.258 11.008 8.104 1.00 20.06 84 ASN A N 1
ATOM 636 C CA . ASN A 1 84 ? -15.200 10.043 8.655 1.00 20.68 84 ASN A CA 1
ATOM 637 C C . ASN A 1 84 ? -16.004 10.555 9.848 1.00 18.99 84 ASN A C 1
ATOM 638 O O . ASN A 1 84 ? -17.149 10.160 10.038 1.00 19.88 84 ASN A O 1
ATOM 643 N N . GLU A 1 85 ? -15.399 11.453 10.633 1.00 20.46 85 GLU A N 1
ATOM 644 C CA . GLU A 1 85 ? -16.021 11.997 11.829 1.00 20.21 85 GLU A CA 1
ATOM 645 C C . GLU A 1 85 ? -16.537 13.417 11.662 1.00 21.48 85 GLU A C 1
ATOM 646 O O . GLU A 1 85 ? -16.840 14.090 12.652 1.00 20.18 85 GLU A O 1
ATOM 652 N N . ASP A 1 86 ? -16.648 13.861 10.403 1.00 20.54 86 ASP A N 1
ATOM 653 C CA . ASP A 1 86 ? -17.319 15.107 10.060 1.00 20.73 86 ASP A CA 1
ATOM 654 C C . ASP A 1 86 ? -18.821 14.968 10.231 1.00 19.75 86 ASP A C 1
ATOM 655 O O . ASP A 1 86 ? -19.403 13.935 9.899 1.00 21.30 86 ASP A O 1
ATOM 660 N N . ILE A 1 87 ? -19.441 16.028 10.755 1.00 19.00 87 ILE A N 1
ATOM 661 C CA . ILE A 1 87 ? -20.883 16.174 10.765 1.00 21.23 87 ILE A CA 1
ATOM 662 C C . ILE A 1 87 ? -21.247 16.513 9.324 1.00 19.48 87 ILE A C 1
ATOM 663 O O . ILE A 1 87 ? -20.724 17.472 8.760 1.00 18.94 87 ILE A O 1
ATOM 668 N N . LEU A 1 88 ? -22.114 15.691 8.726 1.00 19.47 88 LEU A N 1
ATOM 669 C CA . LEU A 1 88 ? -22.483 15.809 7.322 1.00 17.87 88 LEU A CA 1
ATOM 670 C C . LEU A 1 88 ? -23.946 16.216 7.220 1.00 17.60 88 LEU A C 1
ATOM 671 O O . LEU A 1 88 ? -24.808 15.592 7.848 1.00 18.87 88 LEU A O 1
ATOM 676 N N . THR A 1 89 ? -24.211 17.266 6.432 1.00 16.18 89 THR A N 1
ATOM 677 C CA . THR A 1 89 ? -25.564 17.743 6.143 1.00 17.10 89 THR A CA 1
ATOM 678 C C . THR A 1 89 ? -25.810 17.798 4.634 1.00 17.25 89 THR A C 1
ATOM 679 O O . THR A 1 89 ? -25.039 18.416 3.888 1.00 17.75 89 THR A O 1
ATOM 683 N N . LEU A 1 90 ? -26.872 17.114 4.192 1.00 18.38 90 LEU A N 1
ATOM 684 C CA . LEU A 1 90 ? -27.338 17.150 2.811 1.00 18.55 90 LEU A CA 1
ATOM 685 C C . LEU A 1 90 ? -28.495 18.134 2.717 1.00 21.03 90 LEU A C 1
ATOM 686 O O . LEU A 1 90 ? -29.379 18.136 3.571 1.00 20.88 90 LEU A O 1
ATOM 691 N N . LYS A 1 91 ? -28.484 18.971 1.674 1.00 22.92 91 LYS A N 1
ATOM 692 C CA . LYS A 1 91 ? -29.581 19.894 1.393 1.00 22.44 91 LYS A CA 1
ATOM 693 C C . LYS A 1 91 ? -29.923 19.926 -0.092 1.00 19.31 91 LYS A C 1
ATOM 694 O O . LYS A 1 91 ? -29.034 19.882 -0.947 1.00 19.65 91 LYS A O 1
ATOM 700 N N . ALA A 1 92 ? -31.226 20.006 -0.387 1.00 22.81 92 ALA A N 1
ATOM 701 C CA . ALA A 1 92 ? -31.726 20.132 -1.750 1.00 19.77 92 ALA A CA 1
ATOM 702 C C . ALA A 1 92 ? -33.103 20.781 -1.757 1.00 25.02 92 ALA A C 1
ATOM 703 O O . ALA A 1 92 ? -33.971 20.423 -0.957 1.00 14.90 92 ALA A O 1
ATOM 705 N N . GLU A 1 93 ? -33.286 21.748 -2.664 1.00 22.24 93 GLU A N 1
ATOM 706 C CA . GLU A 1 93 ? -34.559 22.425 -2.854 1.00 29.61 93 GLU A CA 1
ATOM 707 C C . GLU A 1 93 ? -35.474 21.586 -3.728 1.00 33.77 93 GLU A C 1
ATOM 708 O O . GLU A 1 93 ? -35.050 20.587 -4.311 1.00 34.02 93 GLU A O 1
ATOM 714 N N . ASP A 1 94 ? -36.741 22.005 -3.802 1.00 44.05 94 ASP A N 1
ATOM 715 C CA . ASP A 1 94 ? -37.727 21.408 -4.692 1.00 41.79 94 ASP A CA 1
ATOM 716 C C . ASP A 1 94 ? -37.308 21.741 -6.121 1.00 43.58 94 ASP A C 1
ATOM 717 O O . ASP A 1 94 ? -36.927 22.880 -6.407 1.00 38.74 94 ASP A O 1
ATOM 722 N N . ALA A 1 95 ? -37.369 20.733 -7.001 1.00 37.63 95 ALA A N 1
ATOM 723 C CA . ALA A 1 95 ? -36.845 20.806 -8.365 1.00 41.01 95 ALA A CA 1
ATOM 724 C C . ALA A 1 95 ? -35.378 21.234 -8.355 1.00 39.09 95 ALA A C 1
ATOM 725 O O . ALA A 1 95 ? -35.025 22.268 -8.919 1.00 36.09 95 ALA A O 1
ATOM 727 N N . PRO A 1 96 ? -34.479 20.446 -7.719 1.00 30.79 96 PRO A N 1
ATOM 728 C CA . PRO A 1 96 ? -33.089 20.860 -7.520 1.00 33.35 96 PRO A CA 1
ATOM 729 C C . PRO A 1 96 ? -32.207 20.712 -8.769 1.00 27.07 96 PRO A C 1
ATOM 730 O O . PRO A 1 96 ? -32.350 19.727 -9.471 1.00 31.53 96 PRO A O 1
ATOM 734 N N . ASP A 1 97 ? -31.327 21.692 -9.003 1.00 31.65 97 ASP A N 1
ATOM 735 C CA . ASP A 1 97 ? -30.255 21.591 -9.994 1.00 29.82 97 ASP A CA 1
ATOM 736 C C . ASP A 1 97 ? -28.987 21.019 -9.358 1.00 22.36 97 ASP A C 1
ATOM 737 O O . ASP A 1 97 ? -28.156 20.439 -10.052 1.00 25.16 97 ASP A O 1
ATOM 742 N N . VAL A 1 98 ? -28.851 21.202 -8.036 1.00 19.05 98 VAL A N 1
ATOM 743 C CA . VAL A 1 98 ? -27.711 20.716 -7.260 1.00 19.22 98 VAL A CA 1
ATOM 744 C C . VAL A 1 98 ? -28.149 20.044 -5.960 1.00 18.75 98 VAL A C 1
ATOM 745 O O . VAL A 1 98 ? -29.240 20.316 -5.441 1.00 20.88 98 VAL A O 1
ATOM 749 N N . LEU A 1 99 ? -27.281 19.165 -5.447 1.00 19.70 99 LEU A N 1
ATOM 750 C CA . LEU A 1 99 ? -27.336 18.687 -4.075 1.00 21.78 99 LEU A CA 1
ATOM 751 C C . LEU A 1 99 ? -26.250 19.437 -3.315 1.00 22.56 99 LEU A C 1
ATOM 752 O O . LEU A 1 99 ? -25.097 19.478 -3.752 1.00 22.05 99 LEU A O 1
ATOM 757 N N . ASN A 1 100 ? -26.636 20.055 -2.195 1.00 23.43 100 ASN A N 1
ATOM 758 C CA . ASN A 1 100 ? -25.724 20.781 -1.332 1.00 21.64 100 ASN A CA 1
ATOM 759 C C . ASN A 1 100 ? -25.218 19.843 -0.237 1.00 24.13 100 ASN A C 1
ATOM 760 O O . ASN A 1 100 ? -26.016 19.221 0.459 1.00 20.39 100 ASN A O 1
ATOM 765 N N . LEU A 1 101 ? -23.889 19.720 -0.123 1.00 21.98 101 LEU A N 1
ATOM 766 C CA . LEU A 1 101 ? -23.248 18.911 0.909 1.00 27.12 101 LEU A CA 1
ATOM 767 C C . LEU A 1 101 ? -22.346 19.776 1.780 1.00 25.83 101 LEU A C 1
ATOM 768 O O . LEU A 1 101 ? -21.484 20.483 1.268 1.00 25.14 101 LEU A O 1
ATOM 773 N N . VAL A 1 102 ? -22.560 19.707 3.100 1.00 25.10 102 VAL A N 1
ATOM 774 C CA . VAL A 1 102 ? -21.776 20.451 4.080 1.00 20.72 102 VAL A CA 1
ATOM 775 C C . VAL A 1 102 ? -21.109 19.490 5.061 1.00 21.15 102 VAL A C 1
ATOM 776 O O . VAL A 1 102 ? -21.782 18.677 5.689 1.00 19.94 102 VAL A O 1
ATOM 780 N N . PHE A 1 103 ? -19.777 19.588 5.165 1.00 22.81 103 PHE A N 1
ATOM 781 C CA . PHE A 1 103 ? -18.972 18.805 6.101 1.00 22.38 103 PHE A CA 1
ATOM 782 C C . PHE A 1 103 ? -18.354 19.759 7.111 1.00 24.08 103 PHE A C 1
ATOM 783 O O . PHE A 1 103 ? -17.656 20.698 6.726 1.00 22.58 103 PHE A O 1
ATOM 791 N N . GLU A 1 104 ? -18.606 19.502 8.399 1.00 25.28 104 GLU A N 1
ATOM 792 C CA . GLU A 1 104 ? -18.104 20.329 9.492 1.00 30.41 104 GLU A CA 1
ATOM 793 C C . GLU A 1 104 ? -17.151 19.527 10.355 1.00 29.79 104 GLU A C 1
ATOM 794 O O . GLU A 1 104 ? -17.530 18.489 10.908 1.00 27.62 104 GLU A O 1
ATOM 800 N N . SER A 1 105 ? -15.915 20.026 10.472 1.00 30.41 105 SER A N 1
ATOM 801 C CA . SER A 1 105 ? -14.892 19.439 11.325 1.00 38.29 105 SER A CA 1
ATOM 802 C C . SER A 1 105 ? -15.368 19.432 12.774 1.00 42.15 105 SER A C 1
ATOM 803 O O . SER A 1 105 ? -16.142 20.301 13.186 1.00 31.36 105 SER A O 1
ATOM 806 N N . SER A 1 106 ? -14.907 18.433 13.534 1.00 49.57 106 SER A N 1
ATOM 807 C CA . SER A 1 106 ? -15.276 18.258 14.933 1.00 59.29 106 SER A CA 1
ATOM 808 C C . SER A 1 106 ? -14.563 19.273 15.826 1.00 67.00 106 SER A C 1
ATOM 809 O O . SER A 1 106 ? -15.201 19.931 16.649 1.00 77.36 106 SER A O 1
ATOM 812 N N . GLU A 1 107 ? -13.242 19.396 15.643 1.00 72.81 107 GLU A N 1
ATOM 813 C CA . GLU A 1 107 ? -12.393 20.254 16.470 1.00 74.25 107 GLU A CA 1
ATOM 814 C C . GLU A 1 107 ? -12.092 21.612 15.834 1.00 75.47 107 GLU A C 1
ATOM 815 O O . GLU A 1 107 ? -12.589 22.637 16.301 1.00 77.63 107 GLU A O 1
ATOM 821 N N . ASN A 1 108 ? -11.288 21.604 14.762 1.00 73.87 108 ASN A N 1
ATOM 822 C CA . ASN A 1 108 ? -10.691 22.827 14.198 1.00 68.37 108 ASN A CA 1
ATOM 823 C C . ASN A 1 108 ? -11.637 23.780 13.442 1.00 59.56 108 ASN A C 1
ATOM 824 O O . ASN A 1 108 ? -11.186 24.778 12.877 1.00 54.82 108 ASN A O 1
ATOM 829 N N . ASP A 1 109 ? -12.937 23.458 13.437 1.00 51.75 109 ASP A N 1
ATOM 830 C CA . ASP A 1 109 ? -13.992 24.314 12.890 1.00 53.99 109 ASP A CA 1
ATOM 831 C C . ASP A 1 109 ? -13.814 24.671 11.399 1.00 56.62 109 ASP A C 1
ATOM 832 O O . ASP A 1 109 ? -14.263 25.729 10.948 1.00 65.13 109 ASP A O 1
ATOM 837 N N . ARG A 1 110 ? -13.158 23.780 10.644 1.00 44.07 110 ARG A N 1
ATOM 838 C CA . ARG A 1 110 ? -13.177 23.772 9.155 1.00 37.48 110 ARG A CA 1
ATOM 839 C C . ARG A 1 110 ? -14.608 23.464 8.706 1.00 30.66 110 ARG A C 1
ATOM 840 O O . ARG A 1 110 ? -15.223 22.559 9.303 1.00 33.74 110 ARG A O 1
ATOM 848 N N . ILE A 1 111 ? -15.114 24.192 7.705 1.00 27.22 111 ILE A N 1
ATOM 849 C CA . ILE A 1 111 ? -16.395 23.888 7.085 1.00 23.18 111 ILE A CA 1
ATOM 850 C C . ILE A 1 111 ? -16.196 23.771 5.577 1.00 21.65 111 ILE A C 1
ATOM 851 O O . ILE A 1 111 ? -15.685 24.687 4.936 1.00 18.28 111 ILE A O 1
ATOM 856 N N . SER A 1 112 ? -16.559 22.606 5.034 1.00 16.15 112 SER A N 1
ATOM 857 C CA . SER A 1 112 ? -16.507 22.341 3.607 1.00 17.82 112 SER A CA 1
ATOM 858 C C . SER A 1 112 ? -17.927 22.355 3.062 1.00 17.69 112 SER A C 1
ATOM 859 O O . SER A 1 112 ? -18.834 21.824 3.693 1.00 19.39 112 SER A O 1
ATOM 862 N N . GLU A 1 113 ? -18.106 22.971 1.890 1.00 16.04 113 GLU A N 1
ATOM 863 C CA . GLU A 1 113 ? -19.390 23.026 1.217 1.00 16.88 113 GLU A CA 1
ATOM 864 C C . GLU A 1 113 ? -19.217 22.813 -0.280 1.00 17.90 113 GLU A C 1
ATOM 865 O O . GLU A 1 113 ? -18.385 23.462 -0.916 1.00 13.10 113 GLU A O 1
ATOM 871 N N . TYR A 1 114 ? -20.025 21.898 -0.826 1.00 16.46 114 TYR A N 1
ATOM 872 C CA . TYR A 1 114 ? -20.045 21.501 -2.258 1.00 19.17 114 TYR A CA 1
ATOM 873 C C . TYR A 1 114 ? -21.481 21.559 -2.788 1.00 20.47 114 TYR A C 1
ATOM 874 O O . TYR A 1 114 ? -22.402 21.099 -2.075 1.00 24.49 114 TYR A O 1
ATOM 883 N N . ASP A 1 115 ? -21.649 22.107 -3.996 1.00 21.04 115 ASP A N 1
ATOM 884 C CA . ASP A 1 115 ? -22.896 22.053 -4.748 1.00 23.98 115 ASP A CA 1
ATOM 885 C C . ASP A 1 115 ? -22.683 21.112 -5.923 1.00 25.02 115 ASP A C 1
ATOM 886 O O . ASP A 1 115 ? -22.152 21.512 -6.958 1.00 23.27 115 ASP A O 1
ATOM 891 N N . LEU A 1 116 ? -23.068 19.844 -5.734 1.00 19.36 116 LEU A N 1
ATOM 892 C CA . LEU A 1 116 ? -22.940 18.813 -6.756 1.00 23.36 116 LEU A CA 1
ATOM 893 C C . LEU A 1 116 ? -24.067 18.928 -7.782 1.00 21.16 116 LEU A C 1
ATOM 894 O O . LEU A 1 116 ? -25.239 18.775 -7.438 1.00 23.51 116 LEU A O 1
ATOM 899 N N . LYS A 1 117 ? -23.701 19.177 -9.045 1.00 22.32 117 LYS A N 1
ATOM 900 C CA . LYS A 1 117 ? -24.665 19.271 -10.137 1.00 25.88 117 LYS A CA 1
ATOM 901 C C . LYS A 1 117 ? -25.391 17.940 -10.351 1.00 29.08 117 LYS A C 1
ATOM 902 O O . LYS A 1 117 ? -24.757 16.896 -10.517 1.00 26.69 117 LYS A O 1
ATOM 908 N N . LEU A 1 118 ? -26.728 17.991 -10.328 1.00 28.22 118 LEU A N 1
ATOM 909 C CA . LEU A 1 118 ? -27.568 16.827 -10.574 1.00 27.61 118 LEU A CA 1
ATOM 910 C C . LEU A 1 118 ? -27.754 16.644 -12.074 1.00 32.37 118 LEU A C 1
ATOM 911 O O . LEU A 1 118 ? -27.461 17.547 -12.859 1.00 34.64 118 LEU A O 1
ATOM 916 N N . MET A 1 119 ? -28.239 15.461 -12.463 1.00 37.21 119 MET A N 1
ATOM 917 C CA . MET A 1 119 ? -28.505 15.139 -13.862 1.00 38.34 119 MET A CA 1
ATOM 918 C C . MET A 1 119 ? -29.818 14.376 -14.006 1.00 33.55 119 MET A C 1
ATOM 919 O O . MET A 1 119 ? -30.346 13.837 -13.034 1.00 30.18 119 MET A O 1
ATOM 924 N N . ASP A 1 120 ? -30.343 14.353 -15.234 1.00 34.55 120 ASP A N 1
ATOM 925 C CA . ASP A 1 120 ? -31.583 13.662 -15.554 1.00 35.46 120 ASP A CA 1
ATOM 926 C C . ASP A 1 120 ? -31.295 12.174 -15.747 1.00 37.61 120 ASP A C 1
ATOM 927 O O . ASP A 1 120 ? -30.726 11.771 -16.766 1.00 37.22 120 ASP A O 1
ATOM 932 N N . ILE A 1 121 ? -31.677 11.373 -14.746 1.00 31.77 121 ILE A N 1
ATOM 933 C CA . ILE A 1 121 ? -31.540 9.920 -14.773 1.00 36.91 121 ILE A CA 1
ATOM 934 C C . ILE A 1 121 ? -32.920 9.286 -14.710 1.00 32.80 121 ILE A C 1
ATOM 935 O O . ILE A 1 121 ? -33.692 9.563 -13.791 1.00 27.74 121 ILE A O 1
ATOM 940 N N . ASP A 1 122 ? -33.216 8.431 -15.695 1.00 38.47 122 ASP A N 1
ATOM 941 C CA . ASP A 1 122 ? -34.458 7.673 -15.738 1.00 39.11 122 ASP A CA 1
ATOM 942 C C . ASP A 1 122 ? -34.433 6.588 -14.670 1.00 35.74 122 ASP A C 1
ATOM 943 O O . ASP A 1 122 ? -33.438 5.879 -14.524 1.00 42.10 122 ASP A O 1
ATOM 948 N N . GLN A 1 123 ? -35.536 6.477 -13.922 1.00 37.64 123 GLN A N 1
ATOM 949 C CA . GLN A 1 123 ? -35.706 5.456 -12.897 1.00 37.87 123 GLN A CA 1
ATOM 950 C C . GLN A 1 123 ? -36.258 4.177 -13.526 1.00 40.60 123 GLN A C 1
ATOM 951 O O . GLN A 1 123 ? -36.995 4.232 -14.512 1.00 41.57 123 GLN A O 1
ATOM 957 N N . GLU A 1 124 ? -35.880 3.030 -12.951 1.00 46.83 124 GLU A N 1
ATOM 958 C CA . GLU A 1 124 ? -36.444 1.732 -13.308 1.00 53.77 124 GLU A CA 1
ATOM 959 C C . GLU A 1 124 ? -37.355 1.252 -12.179 1.00 61.15 124 GLU A C 1
ATOM 960 O O . GLU A 1 124 ? -38.529 0.959 -12.409 1.00 58.86 124 GLU A O 1
ATOM 966 N N . HIS A 1 125 ? -36.794 1.190 -10.963 1.00 75.16 125 HIS A N 1
ATOM 967 C CA . HIS A 1 125 ? -37.493 0.809 -9.731 1.00 80.11 125 HIS A CA 1
ATOM 968 C C . HIS A 1 125 ? -38.431 -0.389 -9.907 1.00 77.01 125 HIS A C 1
ATOM 969 O O . HIS A 1 125 ? -39.648 -0.235 -10.004 1.00 79.56 125 HIS A O 1
ATOM 976 N N . LEU A 1 126 ? -37.837 -1.586 -9.946 1.00 67.28 126 LEU A N 1
ATOM 977 C CA . LEU A 1 126 ? -38.566 -2.847 -9.965 1.00 65.41 126 LEU A CA 1
ATOM 978 C C . LEU A 1 126 ? -39.298 -3.039 -8.636 1.00 60.22 126 LEU A C 1
ATOM 979 O O . LEU A 1 126 ? -38.902 -2.479 -7.615 1.00 60.55 126 LEU A O 1
ATOM 984 N N . GLY A 1 127 ? -40.377 -3.828 -8.664 1.00 57.71 127 GLY A N 1
ATOM 985 C CA . GLY A 1 127 ? -41.091 -4.221 -7.464 1.00 55.49 127 GLY A CA 1
ATOM 986 C C . GLY A 1 127 ? -40.308 -5.297 -6.732 1.00 56.11 127 GLY A C 1
ATOM 987 O O . GLY A 1 127 ? -40.006 -6.340 -7.312 1.00 63.48 127 GLY A O 1
ATOM 988 N N . ILE A 1 128 ? -39.959 -5.026 -5.468 1.00 47.60 128 ILE A N 1
ATOM 989 C CA . ILE A 1 128 ? -39.278 -5.987 -4.601 1.00 45.87 128 ILE A CA 1
ATOM 990 C C . ILE A 1 128 ? -40.316 -6.607 -3.670 1.00 41.64 128 ILE A C 1
ATOM 991 O O . ILE A 1 128 ? -40.625 -6.045 -2.620 1.00 38.43 128 ILE A O 1
ATOM 996 N N . PRO A 1 129 ? -40.884 -7.786 -4.018 1.00 44.13 129 PRO A N 1
ATOM 997 C CA . PRO A 1 129 ? -42.000 -8.352 -3.262 1.00 44.27 129 PRO A CA 1
ATOM 998 C C . PRO A 1 129 ? -41.578 -8.913 -1.896 1.00 45.98 129 PRO A C 1
ATOM 999 O O . PRO A 1 129 ? -40.426 -9.290 -1.746 1.00 39.05 129 PRO A O 1
ATOM 1003 N N . ASP A 1 130 ? -42.472 -9.179 -0.988 1.00 50.96 130 ASP A N 1
ATOM 1004 C CA . ASP A 1 130 ? -42.066 -9.833 0.242 1.00 57.79 130 ASP A CA 1
ATOM 1005 C C . ASP A 1 130 ? -41.742 -11.394 0.056 1.00 60.09 130 ASP A C 1
ATOM 1006 O O . ASP A 1 130 ? -42.389 -12.005 -0.717 1.00 45.60 130 ASP A O 1
ATOM 1011 N N . THR A 1 131 ? -40.716 -11.971 0.740 1.00 29.05 131 THR A N 1
ATOM 1012 C CA . THR A 1 131 ? -40.224 -13.365 0.529 1.00 35.38 131 THR A CA 1
ATOM 1013 C C . THR A 1 131 ? -39.741 -14.226 1.731 1.00 33.18 131 THR A C 1
ATOM 1014 O O . THR A 1 131 ? -38.973 -13.760 2.512 1.00 35.70 131 THR A O 1
ATOM 1018 N N . GLU A 1 132 ? -40.209 -15.470 1.865 1.00 34.90 132 GLU A N 1
ATOM 1019 C CA . GLU A 1 132 ? -39.796 -16.430 2.880 1.00 35.87 132 GLU A CA 1
ATOM 1020 C C . GLU A 1 132 ? -38.671 -17.276 2.286 1.00 33.37 132 GLU A C 1
ATOM 1021 O O . GLU A 1 132 ? -38.912 -18.128 1.432 1.00 45.45 132 GLU A O 1
ATOM 1027 N N . TYR A 1 133 ? -37.439 -17.017 2.736 1.00 27.99 133 TYR A N 1
ATOM 1028 C CA . TYR A 1 133 ? -36.184 -17.607 2.196 1.00 25.08 133 TYR A CA 1
ATOM 1029 C C . TYR A 1 133 ? -35.983 -19.027 2.740 1.00 28.14 133 TYR A C 1
ATOM 1030 O O . TYR A 1 133 ? -36.274 -19.265 3.931 1.00 30.81 133 TYR A O 1
ATOM 1039 N N . ALA A 1 134 ? -35.483 -19.924 1.881 1.00 29.65 134 ALA A N 1
ATOM 1040 C CA . ALA A 1 134 ? -35.227 -21.328 2.208 1.00 34.63 134 ALA A CA 1
ATOM 1041 C C . ALA A 1 134 ? -34.173 -21.478 3.304 1.00 35.48 134 ALA A C 1
ATOM 1042 O O . ALA A 1 134 ? -34.297 -22.333 4.187 1.00 31.10 134 ALA A O 1
ATOM 1044 N N . ALA A 1 135 ? -33.127 -20.648 3.223 1.00 28.94 135 ALA A N 1
ATOM 1045 C CA . ALA A 1 135 ? -32.031 -20.649 4.184 1.00 28.78 135 ALA A CA 1
ATOM 1046 C C . ALA A 1 135 ? -31.484 -19.237 4.370 1.00 30.14 135 ALA A C 1
ATOM 1047 O O . ALA A 1 135 ? -31.370 -18.477 3.408 1.00 27.51 135 ALA A O 1
ATOM 1049 N N . THR A 1 136 ? -31.143 -18.901 5.618 1.00 34.92 136 THR A N 1
ATOM 1050 C CA . THR A 1 136 ? -30.532 -17.627 5.966 1.00 32.94 136 THR A CA 1
ATOM 1051 C C . THR A 1 136 ? -29.289 -17.890 6.806 1.00 37.13 136 THR A C 1
ATOM 1052 O O . THR A 1 136 ? -29.379 -18.491 7.879 1.00 40.71 136 THR A O 1
ATOM 1056 N N . ILE A 1 137 ? -28.132 -17.445 6.299 1.00 30.92 137 ILE A N 1
ATOM 1057 C CA . ILE A 1 137 ? -26.860 -17.550 7.001 1.00 27.05 137 ILE A CA 1
ATOM 1058 C C . ILE A 1 137 ? -26.424 -16.165 7.464 1.00 24.81 137 ILE A C 1
ATOM 1059 O O . ILE A 1 137 ? -26.255 -15.257 6.646 1.00 29.15 137 ILE A O 1
ATOM 1064 N N . SER A 1 138 ? -26.244 -16.020 8.782 1.00 21.01 138 SER A N 1
ATOM 1065 C CA . SER A 1 138 ? -25.671 -14.826 9.386 1.00 23.16 138 SER A CA 1
ATOM 1066 C C . SER A 1 138 ? -24.255 -15.163 9.857 1.00 21.94 138 SER A C 1
ATOM 1067 O O . SER A 1 138 ? -24.066 -16.098 10.632 1.00 24.70 138 SER A O 1
ATOM 1070 N N . MET A 1 139 ? -23.271 -14.409 9.348 1.00 22.28 139 MET A N 1
ATOM 1071 C CA . MET A 1 139 ? -21.857 -14.603 9.648 1.00 22.52 139 MET A CA 1
ATOM 1072 C C . MET A 1 139 ? -21.131 -13.260 9.647 1.00 20.90 139 MET A C 1
ATOM 1073 O O . MET A 1 139 ? -21.673 -12.267 9.171 1.00 17.17 139 MET A O 1
ATOM 1078 N N . PRO A 1 140 ? -19.880 -13.186 10.160 1.00 21.23 140 PRO A N 1
ATOM 1079 C CA . PRO A 1 140 ? -19.080 -11.963 10.069 1.00 20.54 140 PRO A CA 1
ATOM 1080 C C . PRO A 1 140 ? -18.768 -11.566 8.617 1.00 21.97 140 PRO A C 1
ATOM 1081 O O . PRO A 1 140 ? -18.419 -12.436 7.836 1.00 23.40 140 PRO A O 1
ATOM 1085 N N . SER A 1 141 ? -18.898 -10.272 8.305 1.00 19.77 141 SER A N 1
ATOM 1086 C CA . SER A 1 141 ? -18.732 -9.745 6.948 1.00 20.45 141 SER A CA 1
ATOM 1087 C C . SER A 1 141 ? -17.313 -9.939 6.387 1.00 19.55 141 SER A C 1
ATOM 1088 O O . SER A 1 141 ? -17.136 -10.159 5.180 1.00 17.93 141 SER A O 1
ATOM 1091 N N . SER A 1 142 ? -16.313 -9.861 7.271 1.00 15.75 142 SER A N 1
ATOM 1092 C CA . SER A 1 142 ? -14.905 -10.066 6.920 1.00 18.80 142 SER A CA 1
ATOM 1093 C C . SER A 1 142 ? -14.634 -11.497 6.456 1.00 20.06 142 SER A C 1
ATOM 1094 O O . SER A 1 142 ? -13.821 -11.719 5.565 1.00 27.89 142 SER A O 1
ATOM 1097 N N . GLU A 1 143 ? -15.324 -12.463 7.072 1.00 23.76 143 GLU A N 1
ATOM 1098 C CA . GLU A 1 143 ? -15.198 -13.870 6.708 1.00 23.41 143 GLU A CA 1
ATOM 1099 C C . GLU A 1 143 ? -15.795 -14.158 5.327 1.00 20.57 143 GLU A C 1
ATOM 1100 O O . GLU A 1 143 ? -15.198 -14.876 4.535 1.00 19.63 143 GLU A O 1
ATOM 1106 N N . PHE A 1 144 ? -16.959 -13.567 5.034 1.00 21.75 144 PHE A N 1
ATOM 1107 C CA . PHE A 1 144 ? -17.590 -13.711 3.720 1.00 21.82 144 PHE A CA 1
ATOM 1108 C C . PHE A 1 144 ? -16.763 -13.022 2.626 1.00 19.97 144 PHE A C 1
ATOM 1109 O O . PHE A 1 144 ? -16.656 -13.528 1.509 1.00 20.25 144 PHE A O 1
ATOM 1117 N N . LYS A 1 145 ? -16.183 -11.866 2.967 1.00 17.81 145 LYS A N 1
ATOM 1118 C CA . LYS A 1 145 ? -15.253 -11.139 2.101 1.00 21.45 145 LYS A CA 1
ATOM 1119 C C . LYS A 1 145 ? -14.051 -12.008 1.719 1.00 20.55 145 LYS A C 1
ATOM 1120 O O . LYS A 1 145 ? -13.702 -12.104 0.544 1.00 23.53 145 LYS A O 1
ATOM 1126 N N . ARG A 1 146 ? -13.440 -12.650 2.723 1.00 25.98 146 ARG A N 1
ATOM 1127 C CA . ARG A 1 146 ? -12.242 -13.523 2.568 1.00 23.43 146 ARG A CA 1
ATOM 1128 C C . ARG A 1 146 ? -12.606 -14.732 1.698 1.00 22.76 146 ARG A C 1
ATOM 1129 O O . ARG A 1 146 ? -11.845 -15.025 0.761 1.00 20.72 146 ARG A O 1
ATOM 1137 N N . ILE A 1 147 ? -13.729 -15.392 2.003 1.00 23.31 147 ILE A N 1
ATOM 1138 C CA . ILE A 1 147 ? -14.209 -16.559 1.267 1.00 21.97 147 ILE A CA 1
ATOM 1139 C C . ILE A 1 147 ? -14.354 -16.259 -0.225 1.00 20.09 147 ILE A C 1
ATOM 1140 O O . ILE A 1 147 ? -13.746 -16.928 -1.060 1.00 16.09 147 ILE A O 1
ATOM 1145 N N . THR A 1 148 ? -15.159 -15.242 -0.550 1.00 16.92 148 THR A N 1
ATOM 1146 C CA . THR A 1 148 ? -15.416 -14.870 -1.939 1.00 16.15 148 THR A CA 1
ATOM 1147 C C . THR A 1 148 ? -14.129 -14.427 -2.633 1.00 16.67 148 THR A C 1
ATOM 1148 O O . THR A 1 148 ? -13.872 -14.819 -3.775 1.00 17.02 148 THR A O 1
ATOM 1152 N N . THR A 1 149 ? -13.305 -13.646 -1.919 1.00 21.32 149 THR A N 1
ATOM 1153 C CA . THR A 1 149 ? -12.001 -13.191 -2.408 1.00 26.33 149 THR A CA 1
ATOM 1154 C C . THR A 1 149 ? -11.069 -14.362 -2.741 1.00 27.47 149 THR A C 1
ATOM 1155 O O . THR A 1 149 ? -10.424 -14.354 -3.786 1.00 24.28 149 THR A O 1
ATOM 1159 N N . ASP A 1 150 ? -11.007 -15.354 -1.844 1.00 26.26 150 ASP A N 1
ATOM 1160 C CA . ASP A 1 150 ? -10.132 -16.515 -2.003 1.00 24.47 150 ASP A CA 1
ATOM 1161 C C . ASP A 1 150 ? -10.554 -17.399 -3.181 1.00 20.78 150 ASP A C 1
ATOM 1162 O O . ASP A 1 150 ? -9.716 -17.790 -3.993 1.00 17.25 150 ASP A O 1
ATOM 1167 N N . LEU A 1 151 ? -11.858 -17.694 -3.272 1.00 22.00 151 LEU A N 1
ATOM 1168 C CA . LEU A 1 151 ? -12.396 -18.546 -4.337 1.00 20.93 151 LEU A CA 1
ATOM 1169 C C . LEU A 1 151 ? -12.384 -17.857 -5.713 1.00 17.79 151 LEU A C 1
ATOM 1170 O O . LEU A 1 151 ? -12.279 -18.530 -6.737 1.00 16.90 151 LEU A O 1
ATOM 1175 N N . MET A 1 152 ? -12.467 -16.521 -5.721 1.00 16.77 152 MET A N 1
ATOM 1176 C CA . MET A 1 152 ? -12.464 -15.717 -6.950 1.00 19.75 152 MET A CA 1
ATOM 1177 C C . MET A 1 152 ? -11.151 -15.892 -7.712 1.00 21.83 152 MET A C 1
ATOM 1178 O O . MET A 1 152 ? -11.142 -15.942 -8.942 1.00 18.81 152 MET A O 1
ATOM 1183 N N . ALA A 1 153 ? -10.048 -15.984 -6.961 1.00 18.75 153 ALA A N 1
ATOM 1184 C CA . ALA A 1 153 ? -8.719 -16.235 -7.511 1.00 23.59 153 ALA A CA 1
ATOM 1185 C C . ALA A 1 153 ? -8.658 -17.542 -8.305 1.00 21.50 153 ALA A C 1
ATOM 1186 O O . ALA A 1 153 ? -7.811 -17.699 -9.179 1.00 23.11 153 ALA A O 1
ATOM 1188 N N . MET A 1 154 ? -9.571 -18.466 -7.984 1.00 26.24 154 MET A N 1
ATOM 1189 C CA . MET A 1 154 ? -9.599 -19.827 -8.512 1.00 28.19 154 MET A CA 1
ATOM 1190 C C . MET A 1 154 ? -10.726 -20.102 -9.521 1.00 25.19 154 MET A C 1
ATOM 1191 O O . MET A 1 154 ? -10.582 -20.975 -10.379 1.00 26.30 154 MET A O 1
ATOM 1196 N N . SER A 1 155 ? -11.838 -19.363 -9.411 1.00 25.33 155 SER A N 1
ATOM 1197 C CA . SER A 1 155 ? -13.057 -19.647 -10.170 1.00 22.34 155 SER A CA 1
ATOM 1198 C C . SER A 1 155 ? -13.926 -18.412 -10.400 1.00 22.56 155 SER A C 1
ATOM 1199 O O . SER A 1 155 ? -13.896 -17.465 -9.619 1.00 20.42 155 SER A O 1
ATOM 1202 N N . GLU A 1 156 ? -14.717 -18.451 -11.477 1.00 22.46 156 GLU A N 1
ATOM 1203 C CA . GLU A 1 156 ? -15.725 -17.436 -11.770 1.00 20.21 156 GLU A CA 1
ATOM 1204 C C . GLU A 1 156 ? -17.043 -17.712 -11.030 1.00 19.71 156 GLU A C 1
ATOM 1205 O O . GLU A 1 156 ? -17.868 -16.809 -10.868 1.00 18.79 156 GLU A O 1
ATOM 1211 N N . SER A 1 157 ? -17.228 -18.961 -10.584 1.00 20.36 157 SER A N 1
ATOM 1212 C CA . SER A 1 157 ? -18.479 -19.409 -9.980 1.00 20.34 157 SER A CA 1
ATOM 1213 C C . SER A 1 157 ? -18.267 -20.064 -8.625 1.00 20.66 157 SER A C 1
ATOM 1214 O O . SER A 1 157 ? -17.212 -20.641 -8.359 1.00 19.58 157 SER A O 1
ATOM 1217 N N . VAL A 1 158 ? -19.286 -19.956 -7.768 1.00 19.19 158 VAL A N 1
ATOM 1218 C CA . VAL A 1 158 ? -19.310 -20.629 -6.473 1.00 21.57 158 VAL A CA 1
ATOM 1219 C C . VAL A 1 158 ? -20.701 -21.222 -6.240 1.00 20.80 158 VAL A C 1
ATOM 1220 O O . VAL A 1 158 ? -21.716 -20.525 -6.373 1.00 19.85 158 VAL A O 1
ATOM 1224 N N . ASN A 1 159 ? -20.733 -22.522 -5.927 1.00 24.68 159 ASN A N 1
ATOM 1225 C CA . ASN A 1 159 ? -21.930 -23.195 -5.455 1.00 21.19 159 ASN A CA 1
ATOM 1226 C C . ASN A 1 159 ? -22.037 -23.034 -3.949 1.00 21.17 159 ASN A C 1
ATOM 1227 O O . ASN A 1 159 ? -21.097 -23.358 -3.216 1.00 21.97 159 ASN A O 1
ATOM 1232 N N . ILE A 1 160 ? -23.191 -22.536 -3.499 1.00 20.93 160 ILE A N 1
ATOM 1233 C CA . ILE A 1 160 ? -23.497 -22.364 -2.086 1.00 22.70 160 ILE A CA 1
ATOM 1234 C C . ILE A 1 160 ? -24.575 -23.365 -1.693 1.00 18.86 160 ILE A C 1
ATOM 1235 O O . ILE A 1 160 ? -25.705 -23.288 -2.186 1.00 14.77 160 ILE A O 1
ATOM 1240 N N . GLU A 1 161 ? -24.213 -24.289 -0.795 1.00 19.73 161 GLU A N 1
ATOM 1241 C CA . GLU A 1 161 ? -25.099 -25.338 -0.300 1.00 22.28 161 GLU A CA 1
ATOM 1242 C C . GLU A 1 161 ? -25.358 -25.135 1.184 1.00 25.63 161 GLU A C 1
ATOM 1243 O O . GLU A 1 161 ? -24.428 -25.205 1.988 1.00 19.70 161 GLU A O 1
ATOM 1249 N N . ALA A 1 162 ? -26.628 -24.900 1.536 1.00 28.34 162 ALA A N 1
ATOM 1250 C CA . ALA A 1 162 ? -27.062 -24.693 2.916 1.00 32.32 162 ALA A CA 1
ATOM 1251 C C . ALA A 1 162 ? -27.720 -25.945 3.497 1.00 35.72 162 ALA A C 1
ATOM 1252 O O . ALA A 1 162 ? -28.569 -26.566 2.851 1.00 35.85 162 ALA A O 1
ATOM 1254 N N . SER A 1 163 ? -27.312 -26.296 4.723 1.00 39.15 163 SER A N 1
ATOM 1255 C CA . SER A 1 163 ? -27.954 -27.320 5.543 1.00 49.21 163 SER A CA 1
ATOM 1256 C C . SER A 1 163 ? -28.145 -26.778 6.959 1.00 54.03 163 SER A C 1
ATOM 1257 O O . SER A 1 163 ? -27.656 -25.693 7.287 1.00 55.98 163 SER A O 1
ATOM 1260 N N . LYS A 1 164 ? -28.871 -27.542 7.784 1.00 64.76 164 LYS A N 1
ATOM 1261 C CA . LYS A 1 164 ? -29.095 -27.228 9.196 1.00 67.80 164 LYS A CA 1
ATOM 1262 C C . LYS A 1 164 ? -27.765 -27.026 9.916 1.00 69.17 164 LYS A C 1
ATOM 1263 O O . LYS A 1 164 ? -27.560 -26.016 10.591 1.00 67.27 164 LYS A O 1
ATOM 1269 N N . ASP A 1 165 ? -26.871 -28.009 9.761 1.00 75.71 165 ASP A N 1
ATOM 1270 C CA . ASP A 1 165 ? -25.550 -28.011 10.388 1.00 71.08 165 ASP A CA 1
ATOM 1271 C C . ASP A 1 165 ? -24.648 -26.872 9.905 1.00 65.98 165 ASP A C 1
ATOM 1272 O O . ASP A 1 165 ? -24.069 -26.153 10.723 1.00 53.86 165 ASP A O 1
ATOM 1277 N N . GLY A 1 166 ? -24.546 -26.710 8.579 1.00 62.18 166 GLY A N 1
ATOM 1278 C CA . GLY A 1 166 ? -23.579 -25.809 7.978 1.00 57.74 166 GLY A CA 1
ATOM 1279 C C . GLY A 1 166 ? -23.845 -25.350 6.557 1.00 48.12 166 GLY A C 1
ATOM 1280 O O . GLY A 1 166 ? -24.882 -25.658 5.968 1.00 47.94 166 GLY A O 1
ATOM 1281 N N . VAL A 1 167 ? -22.878 -24.599 6.017 1.00 39.30 167 VAL A N 1
ATOM 1282 C CA . VAL A 1 167 ? -22.915 -24.064 4.660 1.00 33.10 167 VAL A CA 1
ATOM 1283 C C . VAL A 1 167 ? -21.582 -24.342 3.959 1.00 26.79 167 VAL A C 1
ATOM 1284 O O . VAL A 1 167 ? -20.508 -24.096 4.523 1.00 23.86 167 VAL A O 1
ATOM 1288 N N . LYS A 1 168 ? -21.664 -24.867 2.730 1.00 24.15 168 LYS A N 1
ATOM 1289 C CA . LYS A 1 168 ? -20.493 -25.186 1.922 1.00 22.62 168 LYS A CA 1
ATOM 1290 C C . LYS A 1 168 ? -20.431 -24.333 0.659 1.00 21.03 168 LYS A C 1
ATOM 1291 O O . LYS A 1 168 ? -21.386 -24.299 -0.125 1.00 19.67 168 LYS A O 1
ATOM 1297 N N . PHE A 1 169 ? -19.295 -23.649 0.476 1.00 19.26 169 PHE A N 1
ATOM 1298 C CA . PHE A 1 169 ? -18.969 -22.931 -0.749 1.00 20.16 169 PHE A CA 1
ATOM 1299 C C . PHE A 1 169 ? -18.037 -23.817 -1.560 1.00 22.38 169 PHE A C 1
ATOM 1300 O O . PHE A 1 169 ? -16.980 -24.217 -1.068 1.00 22.94 169 PHE A O 1
ATOM 1308 N N . SER A 1 170 ? -18.443 -24.125 -2.797 1.00 19.49 170 SER A N 1
ATOM 1309 C CA . SER A 1 170 ? -17.713 -25.025 -3.679 1.00 22.39 170 SER A CA 1
ATOM 1310 C C . SER A 1 170 ? -17.498 -24.386 -5.042 1.00 22.36 170 SER A C 1
ATOM 1311 O O . SER A 1 170 ? -18.334 -23.619 -5.512 1.00 21.76 170 SER A O 1
ATOM 1314 N N . CYS A 1 171 ? -16.372 -24.725 -5.676 1.00 21.15 171 CYS A N 1
ATOM 1315 C CA . CYS A 1 171 ? -16.079 -24.310 -7.039 1.00 22.67 171 CYS A CA 1
ATOM 1316 C C . CYS A 1 171 ? -15.177 -25.320 -7.739 1.00 25.97 171 CYS A C 1
ATOM 1317 O O . CYS A 1 171 ? -14.481 -26.101 -7.090 1.00 22.66 171 CYS A O 1
ATOM 1320 N N . GLN A 1 172 ? -15.234 -25.312 -9.074 1.00 23.16 172 GLN A N 1
ATOM 1321 C CA . GLN A 1 172 ? -14.289 -26.013 -9.925 1.00 26.97 172 GLN A CA 1
ATOM 1322 C C . GLN A 1 172 ? -13.556 -24.949 -10.730 1.00 24.39 172 GLN A C 1
ATOM 1323 O O . GLN A 1 172 ? -14.165 -23.981 -11.196 1.00 25.17 172 GLN A O 1
ATOM 1329 N N . GLY A 1 173 ? -12.242 -25.130 -10.874 1.00 32.78 173 GLY A N 1
ATOM 1330 C CA . GLY A 1 173 ? -11.397 -24.225 -11.624 1.00 30.41 173 GLY A CA 1
ATOM 1331 C C . GLY A 1 173 ? -10.398 -24.980 -12.471 1.00 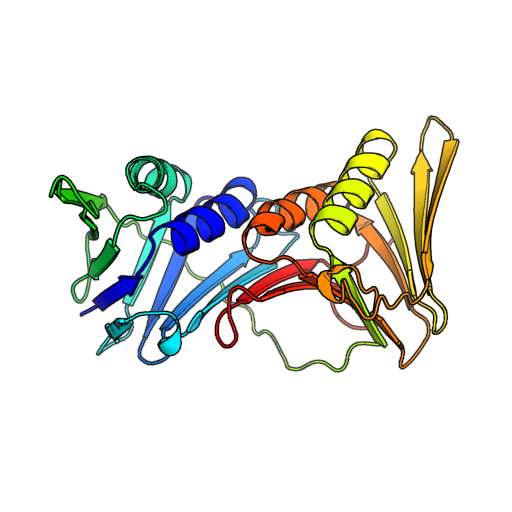32.71 173 GLY A C 1
ATOM 1332 O O . GLY A 1 173 ? -10.299 -26.209 -12.395 1.00 29.54 173 GLY A O 1
ATOM 1333 N N . ASP A 1 174 ? -9.651 -24.227 -13.283 1.00 32.92 174 ASP A N 1
ATOM 1334 C CA . ASP A 1 174 ? -8.594 -24.773 -14.118 1.00 33.45 174 ASP A CA 1
ATOM 1335 C C . ASP A 1 174 ? -7.508 -25.442 -13.272 1.00 28.09 174 ASP A C 1
ATOM 1336 O O . ASP A 1 174 ? -6.908 -26.423 -13.707 1.00 26.66 174 ASP A O 1
ATOM 1341 N N . ILE A 1 175 ? -7.279 -24.918 -12.061 1.00 22.44 175 ILE A N 1
ATOM 1342 C CA . ILE A 1 175 ? -6.268 -25.461 -11.147 1.00 30.42 175 ILE A CA 1
ATOM 1343 C C . ILE A 1 175 ? -6.771 -26.633 -10.289 1.00 26.67 175 ILE A C 1
ATOM 1344 O O . ILE A 1 175 ? -5.965 -27.371 -9.730 1.00 20.71 175 ILE A O 1
ATOM 1349 N N . GLY A 1 176 ? -8.099 -26.778 -10.178 1.00 32.37 176 GLY A N 1
ATOM 1350 C CA . GLY A 1 176 ? -8.719 -27.891 -9.474 1.00 27.07 176 GLY A CA 1
ATOM 1351 C C . GLY A 1 176 ? -10.071 -27.572 -8.854 1.00 29.79 176 GLY A C 1
ATOM 1352 O O . GLY A 1 176 ? -10.729 -26.604 -9.238 1.00 35.44 176 GLY A O 1
ATOM 1353 N N . ASN A 1 177 ? -10.480 -28.414 -7.897 1.00 27.96 177 ASN A N 1
ATOM 1354 C CA . ASN A 1 177 ? -11.700 -28.234 -7.119 1.00 25.09 177 ASN A CA 1
ATOM 1355 C C . ASN A 1 177 ? -11.349 -27.645 -5.755 1.00 27.21 177 ASN A C 1
ATOM 1356 O O . ASN A 1 177 ? -10.284 -27.920 -5.202 1.00 26.69 177 ASN A O 1
ATOM 1361 N N . GLY A 1 178 ? -12.250 -26.815 -5.224 1.00 30.19 178 GLY A N 1
ATOM 1362 C CA . GLY A 1 178 ? -12.080 -26.218 -3.914 1.00 28.03 178 GLY A CA 1
ATOM 1363 C C . GLY A 1 178 ? -13.396 -26.142 -3.180 1.00 28.36 178 GLY A C 1
ATOM 1364 O O . GLY A 1 178 ? -14.454 -26.034 -3.804 1.00 29.50 178 GLY A O 1
ATOM 1365 N N . SER A 1 179 ? -13.332 -26.216 -1.846 1.00 28.47 179 SER A N 1
ATOM 1366 C CA . SER A 1 179 ? -14.494 -25.967 -1.010 1.00 29.38 179 SER A CA 1
ATOM 1367 C C . SER A 1 179 ? -14.112 -25.421 0.359 1.00 26.07 179 SER A C 1
ATOM 1368 O O . SER A 1 179 ? -13.039 -25.730 0.890 1.00 24.18 179 SER A O 1
ATOM 1371 N N . ILE A 1 180 ? -15.009 -24.589 0.899 1.00 24.27 180 ILE A N 1
ATOM 1372 C CA . ILE A 1 180 ? -14.894 -23.976 2.211 1.00 24.98 180 ILE A CA 1
ATOM 1373 C C . ILE A 1 180 ? -16.203 -24.261 2.930 1.00 23.17 180 ILE A C 1
ATOM 1374 O O . ILE A 1 180 ? -17.271 -23.854 2.475 1.00 26.70 180 ILE A O 1
ATOM 1379 N N . THR A 1 181 ? -16.113 -24.977 4.053 1.00 22.76 181 THR A N 1
ATOM 1380 C CA . THR A 1 181 ? -17.282 -25.385 4.812 1.00 22.33 181 THR A CA 1
ATOM 1381 C C . THR A 1 181 ? -17.294 -24.697 6.173 1.00 26.17 181 THR A C 1
ATOM 1382 O O . THR A 1 181 ? -16.331 -24.797 6.939 1.00 31.67 181 THR A O 1
ATOM 1386 N N . LEU A 1 182 ? -18.382 -23.964 6.433 1.00 26.38 182 LEU A N 1
ATOM 1387 C CA . LEU A 1 182 ? -18.670 -23.347 7.718 1.00 31.10 182 LEU A CA 1
ATOM 1388 C C . LEU A 1 182 ? -19.861 -24.072 8.316 1.00 31.58 182 LEU A C 1
ATOM 1389 O O . LEU A 1 182 ? -20.778 -24.465 7.598 1.00 36.24 182 LEU A O 1
ATOM 1394 N N . ARG A 1 183 ? -19.838 -24.252 9.638 1.00 33.64 183 ARG A N 1
ATOM 1395 C CA . ARG A 1 183 ? -20.953 -24.851 10.417 1.00 32.81 183 ARG A CA 1
ATOM 1396 C C . ARG A 1 183 ? -21.351 -23.863 11.518 1.00 31.13 183 ARG A C 1
ATOM 1397 O O . ARG A 1 183 ? -20.584 -22.903 11.753 1.00 31.21 183 ARG A O 1
ATOM 1405 N N . GLN A 1 184 ? -22.524 -24.067 12.125 1.00 34.96 184 GLN A N 1
ATOM 1406 C CA . GLN A 1 184 ? -23.032 -23.192 13.171 1.00 35.66 184 GLN A CA 1
ATOM 1407 C C . GLN A 1 184 ? -22.013 -23.111 14.303 1.00 36.70 184 GLN A C 1
ATOM 1408 O O . GLN A 1 184 ? -21.471 -24.129 14.735 1.00 34.67 184 GLN A O 1
ATOM 1414 N N . HIS A 1 185 ? -21.743 -21.883 14.755 1.00 30.39 185 HIS A N 1
ATOM 1415 C CA . HIS A 1 185 ? -20.662 -21.594 15.686 1.00 34.55 185 HIS A CA 1
ATOM 1416 C C . HIS A 1 185 ? -21.050 -20.392 16.542 1.00 37.76 185 HIS A C 1
ATOM 1417 O O . HIS A 1 185 ? -21.449 -19.355 16.013 1.00 36.25 185 HIS A O 1
ATOM 1424 N N . THR A 1 186 ? -20.941 -20.554 17.867 1.00 39.82 186 THR A N 1
ATOM 1425 C CA . THR A 1 186 ? -21.291 -19.517 18.830 1.00 41.90 186 THR A CA 1
ATOM 1426 C C . THR A 1 186 ? -20.206 -19.368 19.896 1.00 42.18 186 THR A C 1
ATOM 1427 O O . THR A 1 186 ? -19.801 -20.349 20.523 1.00 46.44 186 THR A O 1
ATOM 1431 N N . ASN A 1 187 ? -19.738 -18.128 20.079 1.00 43.13 187 ASN A N 1
ATOM 1432 C CA . ASN A 1 187 ? -18.782 -17.765 21.117 1.00 48.26 187 ASN A CA 1
ATOM 1433 C C . ASN A 1 187 ? -19.447 -16.807 22.102 1.00 47.58 187 ASN A C 1
ATOM 1434 O O . ASN A 1 187 ? -19.818 -15.690 21.735 1.00 50.68 187 ASN A O 1
ATOM 1439 N N . VAL A 1 188 ? -19.600 -17.266 23.350 1.00 50.67 188 VAL A N 1
ATOM 1440 C CA . VAL A 1 188 ? -20.228 -16.496 24.428 1.00 51.70 188 VAL A CA 1
ATOM 1441 C C . VAL A 1 188 ? -19.615 -15.101 24.606 1.00 44.29 188 VAL A C 1
ATOM 1442 O O . VAL A 1 188 ? -20.343 -14.120 24.735 1.00 43.08 188 VAL A O 1
ATOM 1446 N N . ASP A 1 189 ? -18.279 -15.025 24.591 1.00 47.21 189 ASP A N 1
ATOM 1447 C CA . ASP A 1 189 ? -17.544 -13.798 24.906 1.00 44.86 189 ASP A CA 1
ATOM 1448 C C . ASP A 1 189 ? -17.053 -13.027 23.674 1.00 48.28 189 ASP A C 1
ATOM 1449 O O . ASP A 1 189 ? -16.465 -11.953 23.812 1.00 52.32 189 ASP A O 1
ATOM 1454 N N . LYS A 1 190 ? -17.303 -13.583 22.481 1.00 45.94 190 LYS A N 1
ATOM 1455 C CA . LYS A 1 190 ? -17.103 -12.896 21.203 1.00 45.09 190 LYS A CA 1
ATOM 1456 C C . LYS A 1 190 ? -18.292 -13.178 20.286 1.00 42.89 190 LYS A C 1
ATOM 1457 O O . LYS A 1 190 ? -18.126 -13.766 19.218 1.00 39.44 190 LYS A O 1
ATOM 1463 N N . PRO A 1 191 ? -19.528 -12.762 20.655 1.00 41.22 191 PRO A N 1
ATOM 1464 C CA . PRO A 1 191 ? -20.717 -13.086 19.864 1.00 42.21 191 PRO A CA 1
ATOM 1465 C C . PRO A 1 191 ? -20.690 -12.527 18.430 1.00 37.90 191 PRO A C 1
ATOM 1466 O O . PRO A 1 191 ? -21.458 -12.998 17.612 1.00 38.52 191 PRO A O 1
ATOM 1470 N N . SER A 1 192 ? -19.823 -11.542 18.167 1.00 35.84 192 SER A N 1
ATOM 1471 C CA . SER A 1 192 ? -19.644 -10.961 16.841 1.00 36.67 192 SER A CA 1
ATOM 1472 C C . SER A 1 192 ? -19.045 -11.944 15.828 1.00 32.65 192 SER A C 1
ATOM 1473 O O . SER A 1 192 ? -19.180 -11.747 14.620 1.00 29.42 192 SER A O 1
ATOM 1476 N N . GLU A 1 193 ? -18.387 -12.999 16.329 1.00 26.83 193 GLU A N 1
ATOM 1477 C CA . GLU A 1 193 ? -17.774 -14.032 15.492 1.00 32.60 193 GLU A CA 1
ATOM 1478 C C . GLU A 1 193 ? -18.746 -15.165 15.145 1.00 26.84 193 GLU A C 1
ATOM 1479 O O . GLU A 1 193 ? -18.396 -16.080 14.397 1.00 21.69 193 GLU A O 1
ATOM 1485 N N . ASN A 1 194 ? -19.968 -15.098 15.688 1.00 25.07 194 ASN A N 1
ATOM 1486 C CA . ASN A 1 194 ? -20.943 -16.176 15.557 1.00 25.74 194 ASN A CA 1
ATOM 1487 C C . ASN A 1 194 ? -21.403 -16.411 14.121 1.00 24.93 194 ASN A C 1
ATOM 1488 O O . ASN A 1 194 ? -21.582 -15.467 13.354 1.00 29.52 194 ASN A O 1
ATOM 1493 N N . ILE A 1 195 ? -21.555 -17.692 13.767 1.00 28.45 195 ILE A N 1
ATOM 1494 C CA . ILE A 1 195 ? -22.160 -18.116 12.514 1.00 26.74 195 ILE A CA 1
ATOM 1495 C C . ILE A 1 195 ? -23.478 -18.803 12.856 1.00 27.76 195 ILE A C 1
ATOM 1496 O O . ILE A 1 195 ? -23.500 -19.779 13.608 1.00 25.18 195 ILE A O 1
ATOM 1501 N N . GLU A 1 196 ? -24.572 -18.274 12.300 1.00 26.34 196 GLU A N 1
ATOM 1502 C CA . GLU A 1 196 ? -25.921 -18.746 12.581 1.00 29.82 196 GLU A CA 1
ATOM 1503 C C . GLU A 1 196 ? -26.618 -19.073 11.272 1.00 34.20 196 GLU A C 1
ATOM 1504 O O . GLU A 1 196 ? -26.630 -18.256 10.348 1.00 29.60 196 GLU A O 1
ATOM 1510 N N . ILE 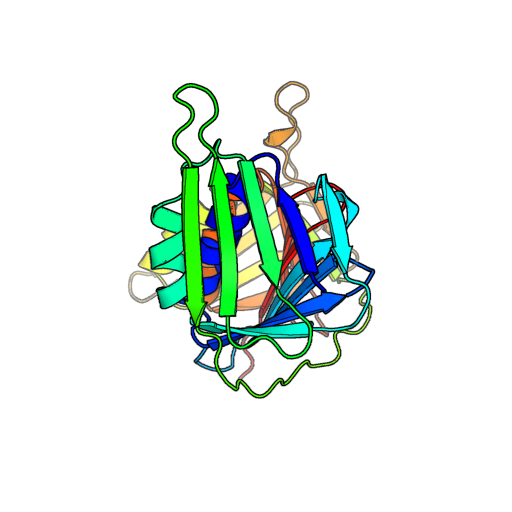A 1 197 ? -27.185 -20.284 11.203 1.00 32.19 197 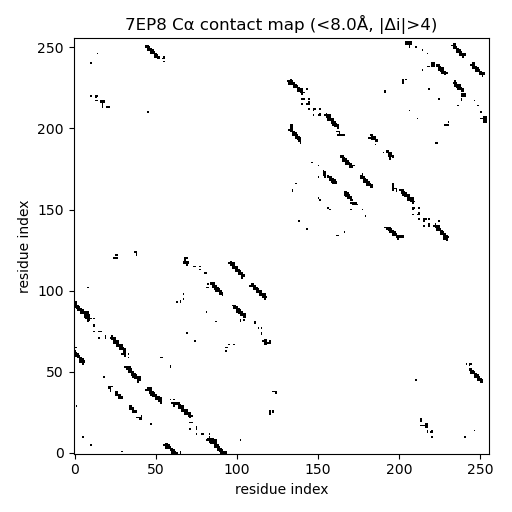ILE A N 1
ATOM 1511 C CA . ILE A 1 197 ? -27.790 -20.821 9.991 1.00 34.23 197 ILE A CA 1
ATOM 1512 C C . ILE A 1 197 ? -29.195 -21.330 10.300 1.00 38.17 197 ILE A C 1
ATOM 1513 O O . ILE A 1 197 ? -29.367 -22.247 11.110 1.00 30.82 197 ILE A O 1
ATOM 1518 N N . GLU A 1 198 ? -30.191 -20.712 9.654 1.00 34.01 198 GLU A N 1
ATOM 1519 C CA . GLU A 1 198 ? -31.596 -21.078 9.787 1.00 39.23 198 GLU A CA 1
ATOM 1520 C C . GLU A 1 198 ? -32.096 -21.617 8.452 1.00 40.65 198 GLU A C 1
ATOM 1521 O O . GLU A 1 198 ? -32.042 -20.917 7.440 1.00 28.52 198 GLU A O 1
ATOM 1527 N N . LEU A 1 199 ? -32.578 -22.867 8.469 1.00 38.03 199 LEU A N 1
ATOM 1528 C CA . LEU A 1 199 ? -32.950 -23.613 7.271 1.00 38.51 199 LEU A CA 1
ATOM 1529 C C . LEU A 1 199 ? -34.385 -24.125 7.366 1.00 36.05 199 LEU A C 1
ATOM 1530 O O . LEU A 1 199 ? -34.722 -24.838 8.311 1.00 30.26 199 LEU A O 1
ATOM 1535 N N . SER A 1 200 ? -35.215 -23.750 6.383 1.00 32.49 200 SER A N 1
ATOM 1536 C CA . SER A 1 200 ? -36.562 -24.297 6.203 1.00 35.55 200 SER A CA 1
ATOM 1537 C C . SER A 1 200 ? -36.578 -25.449 5.189 1.00 30.36 200 SER A C 1
ATOM 1538 O O . SER A 1 200 ? -37.416 -26.343 5.278 1.00 27.45 200 SER A O 1
ATOM 1541 N N . GLU A 1 201 ? -35.656 -25.409 4.220 1.00 31.00 201 GLU A N 1
ATOM 1542 C CA . GLU A 1 201 ? -35.440 -26.511 3.286 1.00 30.19 201 GLU A CA 1
ATOM 1543 C C . GLU A 1 201 ? -34.045 -26.450 2.669 1.00 29.27 201 GLU A C 1
ATOM 1544 O O . GLU A 1 201 ? -33.440 -25.381 2.620 1.00 32.63 201 GLU A O 1
ATOM 1550 N N . PRO A 1 202 ? -33.500 -27.586 2.176 1.00 26.31 202 PRO A N 1
ATOM 1551 C CA . PRO A 1 202 ? -32.196 -27.594 1.508 1.00 28.87 202 PRO A CA 1
ATOM 1552 C C . PRO A 1 202 ? -32.139 -26.660 0.289 1.00 27.09 202 PRO A C 1
ATOM 1553 O O . PRO A 1 202 ? -33.105 -26.601 -0.449 1.00 21.44 202 PRO A O 1
ATOM 1557 N N . VAL A 1 203 ? -31.018 -25.954 0.116 1.00 26.20 203 VAL A N 1
ATOM 1558 C CA . VAL A 1 203 ? -30.794 -25.107 -1.051 1.00 26.39 203 VAL A CA 1
ATOM 1559 C C . VAL A 1 203 ? -29.334 -25.208 -1.480 1.00 26.64 203 VAL A C 1
ATOM 1560 O O . VAL A 1 203 ? -28.430 -25.022 -0.665 1.00 26.63 203 VAL A O 1
ATOM 1564 N N . SER A 1 204 ? -29.128 -25.539 -2.761 1.00 25.33 204 SER A N 1
ATOM 1565 C CA . SER A 1 204 ? -27.814 -25.597 -3.386 1.00 26.53 204 SER A CA 1
ATOM 1566 C C . SER A 1 204 ? -27.899 -24.912 -4.745 1.00 27.78 204 SER A C 1
ATOM 1567 O O . SER A 1 204 ? -28.551 -25.416 -5.663 1.00 25.90 204 SER A O 1
ATOM 1570 N N . LEU A 1 205 ? -27.255 -23.745 -4.851 1.00 24.21 205 LEU A N 1
ATOM 1571 C CA . LEU A 1 205 ? -27.307 -22.909 -6.044 1.00 25.47 205 LEU A CA 1
ATOM 1572 C C . LEU A 1 205 ? -25.965 -22.251 -6.320 1.00 20.77 205 LEU A C 1
ATOM 1573 O O . LEU A 1 205 ? -25.162 -22.052 -5.406 1.00 23.67 205 LEU A O 1
ATOM 1578 N N . THR A 1 206 ? -25.747 -21.902 -7.593 1.00 18.39 206 THR A N 1
ATOM 1579 C CA . THR A 1 206 ? -24.487 -21.360 -8.088 1.00 20.86 206 THR A CA 1
ATOM 1580 C C . THR A 1 206 ? -24.637 -19.881 -8.449 1.00 21.67 206 THR A C 1
ATOM 1581 O O . THR A 1 206 ? -25.642 -19.483 -9.043 1.00 20.95 206 THR A O 1
ATOM 1585 N N . PHE A 1 207 ? -23.630 -19.083 -8.072 1.00 19.28 207 PHE A N 1
ATOM 1586 C CA . PHE A 1 207 ? -23.613 -17.635 -8.270 1.00 20.60 207 PHE A CA 1
ATOM 1587 C C . PHE A 1 207 ? -22.262 -17.167 -8.811 1.00 20.51 207 PHE A C 1
ATOM 1588 O O . PHE A 1 207 ? -21.257 -17.865 -8.674 1.00 21.22 207 PHE A O 1
ATOM 1596 N N . SER A 1 208 ? -22.263 -15.978 -9.427 1.00 16.98 208 SER A N 1
ATOM 1597 C CA . SER A 1 208 ? -21.057 -15.302 -9.912 1.00 16.69 208 SER A CA 1
ATOM 1598 C C . SER A 1 208 ? -20.216 -14.809 -8.733 1.00 15.76 208 SER A C 1
ATOM 1599 O O . SER A 1 208 ? -20.699 -14.039 -7.904 1.00 16.77 208 SER A O 1
ATOM 1602 N N . LEU A 1 209 ? -18.961 -15.264 -8.655 1.00 16.66 209 LEU A N 1
ATOM 1603 C CA . LEU A 1 209 ? -18.053 -14.802 -7.610 1.00 17.68 209 LEU A CA 1
ATOM 1604 C C . LEU A 1 209 ? -17.707 -13.319 -7.765 1.00 15.31 209 LEU A C 1
ATOM 1605 O O . LEU A 1 209 ? -17.561 -12.618 -6.769 1.00 18.27 209 LEU A O 1
ATOM 1610 N N . LYS A 1 210 ? -17.594 -12.850 -9.015 1.00 15.62 210 LYS A N 1
ATOM 1611 C CA . LYS A 1 210 ? -17.260 -11.453 -9.312 1.00 15.79 210 LYS A CA 1
ATOM 1612 C C . LYS A 1 210 ? -18.265 -10.485 -8.684 1.00 15.98 210 LYS A C 1
ATOM 1613 O O . LYS A 1 210 ? -17.885 -9.445 -8.137 1.00 15.28 210 LYS A O 1
ATOM 1619 N N . TYR A 1 211 ? -19.551 -10.837 -8.758 1.00 13.96 211 TYR A N 1
ATOM 1620 C CA . TYR A 1 211 ? -20.661 -10.056 -8.153 1.00 13.79 211 TYR A CA 1
ATOM 1621 C C . TYR A 1 211 ? -20.582 -10.136 -6.626 1.00 12.21 211 TYR A C 1
ATOM 1622 O O . TYR A 1 211 ? -20.770 -9.093 -5.978 1.00 13.25 211 TYR A O 1
ATOM 1631 N N . LEU A 1 212 ? -20.294 -11.319 -6.080 1.00 13.37 212 LEU A N 1
ATOM 1632 C CA . LEU A 1 212 ? -20.172 -11.510 -4.640 1.00 15.11 212 LEU A CA 1
ATOM 1633 C C . LEU A 1 212 ? -18.998 -10.738 -4.025 1.00 16.86 212 LEU A C 1
ATOM 1634 O O . LEU A 1 212 ? -19.120 -10.204 -2.927 1.00 18.77 212 LEU A O 1
ATOM 1639 N N . VAL A 1 213 ? -17.871 -10.676 -4.744 1.00 17.35 213 VAL A N 1
ATOM 1640 C CA . VAL A 1 213 ? -16.724 -9.863 -4.333 1.00 13.74 213 VAL A CA 1
ATOM 1641 C C . VAL A 1 213 ? -17.090 -8.373 -4.264 1.00 15.47 213 VAL A C 1
ATOM 1642 O O . VAL A 1 213 ? -16.718 -7.688 -3.318 1.00 13.62 213 VAL A O 1
ATOM 1646 N N . ASN A 1 214 ? -17.816 -7.889 -5.277 1.00 15.99 214 ASN A N 1
ATOM 1647 C CA . ASN A 1 214 ? -18.306 -6.513 -5.303 1.00 18.75 214 ASN A CA 1
ATOM 1648 C C . ASN A 1 214 ? -19.307 -6.210 -4.186 1.00 18.34 214 ASN A C 1
ATOM 1649 O O . ASN A 1 214 ? -19.268 -5.127 -3.613 1.00 26.11 214 ASN A O 1
ATOM 1654 N N . PHE A 1 215 ? -20.190 -7.172 -3.877 1.00 18.64 215 PHE A N 1
ATOM 1655 C CA . PHE A 1 215 ? -21.130 -7.021 -2.761 1.00 18.50 215 PHE A CA 1
ATOM 1656 C C . PHE A 1 215 ? -20.357 -6.848 -1.446 1.00 18.80 215 PHE A C 1
ATOM 1657 O O . PHE A 1 215 ? -20.733 -6.024 -0.605 1.00 18.05 215 PHE A O 1
ATOM 1665 N N . CYS A 1 216 ? -19.257 -7.602 -1.299 1.00 17.45 216 CYS A N 1
ATOM 1666 C CA . CYS A 1 216 ? -18.396 -7.540 -0.110 1.00 18.80 216 CYS A CA 1
ATOM 1667 C C . CYS A 1 216 ? -17.615 -6.229 0.074 1.00 18.33 216 CYS A C 1
ATOM 1668 O O . CYS A 1 216 ? -16.895 -6.071 1.059 1.00 17.49 216 CYS A O 1
ATOM 1671 N N . LYS A 1 217 ? -17.775 -5.280 -0.859 1.00 21.95 217 LYS A N 1
ATOM 1672 C CA . LYS A 1 217 ? -17.256 -3.922 -0.685 1.00 22.49 217 LYS A CA 1
ATOM 1673 C C . LYS A 1 217 ? -18.129 -3.089 0.271 1.00 20.68 217 LYS A C 1
ATOM 1674 O O . LYS A 1 217 ? -17.775 -1.958 0.605 1.00 28.92 217 LYS A O 1
ATOM 1680 N N . ALA A 1 218 ? -19.257 -3.669 0.710 1.00 19.97 218 ALA A N 1
ATOM 1681 C CA . ALA A 1 218 ? -20.107 -3.126 1.779 1.00 17.04 218 ALA A CA 1
ATOM 1682 C C . ALA A 1 218 ? -19.724 -3.641 3.173 1.00 15.90 218 ALA A C 1
ATOM 1683 O O . ALA A 1 218 ? -20.417 -3.352 4.150 1.00 15.44 218 ALA A O 1
ATOM 1685 N N . SER A 1 219 ? -18.628 -4.408 3.255 1.00 17.99 219 SER A N 1
ATOM 1686 C CA . SER A 1 219 ? -18.201 -5.072 4.489 1.00 19.15 219 SER A CA 1
ATOM 1687 C C . SER A 1 219 ? -17.903 -4.106 5.639 1.00 19.21 219 SER A C 1
ATOM 1688 O O . SER A 1 219 ? -17.963 -4.499 6.800 1.00 20.21 219 SER A O 1
ATOM 1691 N N . ALA A 1 220 ? -17.567 -2.854 5.301 1.00 17.47 220 ALA A N 1
ATOM 1692 C CA . ALA A 1 220 ? -17.265 -1.811 6.282 1.00 17.44 220 ALA A CA 1
ATOM 1693 C C . ALA A 1 220 ? -18.514 -1.255 6.981 1.00 20.25 220 ALA A C 1
ATOM 1694 O O . ALA A 1 220 ? -18.413 -0.676 8.066 1.00 20.44 220 ALA A O 1
ATOM 1696 N N . LEU A 1 221 ? -19.684 -1.429 6.352 1.00 16.34 221 LEU A N 1
ATOM 1697 C CA . LEU A 1 221 ? -20.944 -0.913 6.882 1.00 19.04 221 LEU A CA 1
ATOM 1698 C C . LEU A 1 221 ? -21.464 -1.708 8.079 1.00 21.02 221 LEU A C 1
ATOM 1699 O O . LEU A 1 221 ? -22.184 -1.163 8.912 1.00 22.23 221 LEU A O 1
ATOM 1704 N N . SER A 1 222 ? -21.103 -2.994 8.157 1.00 18.21 222 SER A N 1
ATOM 1705 C CA . SER A 1 222 ? -21.546 -3.863 9.239 1.00 23.08 222 SER A CA 1
ATOM 1706 C C . SER A 1 222 ? -20.603 -5.030 9.494 1.00 23.24 222 SER A C 1
ATOM 1707 O O . SER A 1 222 ? -20.087 -5.647 8.554 1.00 19.17 222 SER A O 1
ATOM 1710 N N . SER A 1 223 ? -20.415 -5.336 10.782 1.00 25.73 223 SER A N 1
ATOM 1711 C CA . SER A 1 223 ? -19.613 -6.457 11.247 1.00 27.07 223 SER A CA 1
ATOM 1712 C C . SER A 1 223 ? -20.189 -7.803 10.804 1.00 26.46 223 SER A C 1
ATOM 1713 O O . SER A 1 223 ? -19.440 -8.759 10.606 1.00 29.16 223 SER A O 1
ATOM 1716 N N . THR A 1 224 ? -21.520 -7.861 10.664 1.00 29.87 224 THR A N 1
ATOM 1717 C CA . THR A 1 224 ? -22.254 -9.070 10.291 1.00 27.35 224 THR A CA 1
ATOM 1718 C C . THR A 1 224 ? -22.907 -8.922 8.914 1.00 25.65 224 THR A C 1
ATOM 1719 O O . THR A 1 224 ? -23.390 -7.844 8.560 1.00 22.45 224 THR A O 1
ATOM 1723 N N . VAL A 1 225 ? -22.916 -10.022 8.150 1.00 22.77 225 VAL A N 1
ATOM 1724 C CA . VAL A 1 225 ? -23.580 -10.098 6.853 1.00 20.50 225 VAL A CA 1
ATOM 1725 C C . VAL A 1 225 ? -24.600 -11.237 6.865 1.00 20.15 225 VAL A C 1
ATOM 1726 O O . VAL A 1 225 ? -24.307 -12.328 7.361 1.00 17.81 225 VAL A O 1
ATOM 1730 N N . LYS A 1 226 ? -25.790 -10.960 6.312 1.00 23.06 226 LYS A N 1
ATOM 1731 C CA . LYS A 1 226 ? -26.879 -11.924 6.170 1.00 24.16 226 LYS A CA 1
ATOM 1732 C C . LYS A 1 226 ? -27.012 -12.388 4.720 1.00 21.55 226 LYS A C 1
ATOM 1733 O O . LYS A 1 226 ? -27.336 -11.590 3.838 1.00 19.98 226 LYS A O 1
ATOM 1739 N N . ILE A 1 227 ? -26.783 -13.687 4.494 1.00 21.08 227 ILE A N 1
ATOM 1740 C CA . ILE A 1 227 ? -26.879 -14.318 3.179 1.00 21.01 227 ILE A CA 1
ATOM 1741 C C . ILE A 1 227 ? -28.166 -15.143 3.125 1.00 19.01 227 ILE A C 1
ATOM 1742 O O . ILE A 1 227 ? -28.315 -16.117 3.860 1.00 19.96 227 ILE A O 1
ATOM 1747 N N . CYS A 1 228 ? -29.096 -14.742 2.252 1.00 21.36 228 CYS A N 1
ATOM 1748 C CA . CYS A 1 228 ? -30.434 -15.324 2.214 1.00 23.07 228 CYS A CA 1
ATOM 1749 C C . CYS A 1 228 ? -30.679 -16.032 0.890 1.00 21.51 228 CYS A C 1
ATOM 1750 O O . CYS A 1 228 ? -30.814 -15.391 -0.149 1.00 23.90 228 CYS A O 1
ATOM 1753 N N . LEU A 1 229 ? -30.737 -17.366 0.956 1.00 21.66 229 LEU A N 1
ATOM 1754 C CA . LEU A 1 229 ? -30.888 -18.231 -0.204 1.00 20.63 229 LEU A CA 1
ATOM 1755 C C . LEU A 1 229 ? -32.341 -18.650 -0.382 1.00 17.26 229 LEU A C 1
ATOM 1756 O O . LEU A 1 229 ? -33.043 -18.911 0.594 1.00 19.33 229 LEU A O 1
ATOM 1761 N N . SER A 1 230 ? -32.773 -18.712 -1.644 1.00 21.12 230 SER A N 1
ATOM 1762 C CA . SER A 1 230 ? -34.113 -19.140 -2.030 1.00 23.45 230 SER A CA 1
ATOM 1763 C C . SER A 1 230 ? -34.025 -20.014 -3.275 1.00 25.71 230 SER A C 1
ATOM 1764 O O . SER A 1 230 ? -33.196 -19.771 -4.147 1.00 29.09 230 SER A O 1
ATOM 1767 N N . ASN A 1 231 ? -34.900 -21.023 -3.349 1.00 25.94 231 ASN A N 1
ATOM 1768 C CA . ASN A 1 231 ? -35.063 -21.850 -4.539 1.00 27.83 231 ASN A CA 1
ATOM 1769 C C . ASN A 1 231 ? -35.953 -21.181 -5.594 1.00 25.97 231 ASN A C 1
ATOM 1770 O O .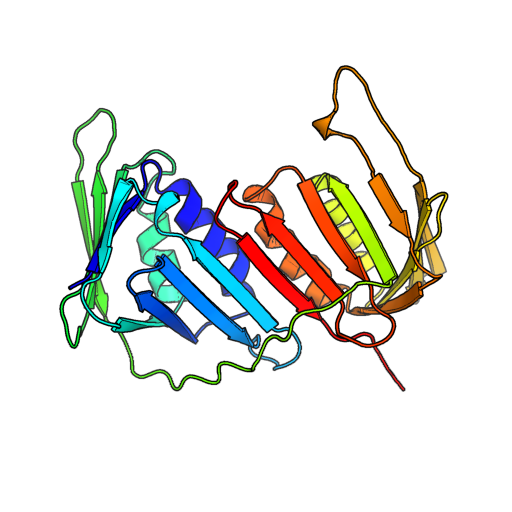 ASN A 1 231 ? -35.992 -21.624 -6.742 1.00 29.22 231 ASN A O 1
ATOM 1775 N N . GLU A 1 232 ? -36.645 -20.103 -5.193 1.00 30.99 232 GLU A N 1
ATOM 1776 C CA . GLU A 1 232 ? -37.607 -19.385 -6.035 1.00 31.19 232 GLU A CA 1
ATOM 1777 C C . GLU A 1 232 ? -37.122 -18.014 -6.532 1.00 32.26 232 GLU A C 1
ATOM 1778 O O . GLU A 1 232 ? -37.278 -17.701 -7.712 1.00 24.12 232 GLU A O 1
ATOM 1784 N N . VAL A 1 233 ? -36.554 -17.205 -5.625 1.00 27.67 233 VAL A N 1
ATOM 1785 C CA . VAL A 1 233 ? -36.163 -15.821 -5.920 1.00 24.45 233 VAL A CA 1
ATOM 1786 C C . VAL A 1 233 ? -34.646 -15.635 -5.875 1.00 22.49 233 VAL A C 1
ATOM 1787 O O . VAL A 1 233 ? -33.926 -16.523 -5.423 1.00 23.19 233 VAL A O 1
ATOM 1791 N N . PRO A 1 234 ? -34.104 -14.497 -6.369 1.00 22.05 234 PRO A N 1
ATOM 1792 C CA . PRO A 1 234 ? -32.665 -14.239 -6.293 1.00 22.11 234 PRO A CA 1
ATOM 1793 C C . PRO A 1 234 ? -32.122 -14.297 -4.858 1.00 21.09 234 PRO A C 1
ATOM 1794 O O . PRO A 1 234 ? -32.872 -14.048 -3.927 1.00 20.13 234 PRO A O 1
ATOM 1798 N N . LEU A 1 235 ? -30.835 -14.631 -4.728 1.00 22.32 235 LEU A N 1
ATOM 1799 C CA . LEU A 1 235 ? -30.097 -14.502 -3.485 1.00 23.12 235 LEU A CA 1
ATOM 1800 C C . LEU A 1 235 ? -30.177 -13.057 -3.011 1.00 20.64 235 LEU A C 1
ATOM 1801 O O . LEU A 1 235 ? -30.126 -12.128 -3.817 1.00 20.51 235 LEU A O 1
ATOM 1806 N N . LEU A 1 236 ? -30.317 -12.883 -1.695 1.00 22.13 236 LEU A N 1
ATOM 1807 C CA . LEU A 1 236 ? -30.214 -11.580 -1.054 1.00 20.60 236 LEU A CA 1
ATOM 1808 C C . LEU A 1 236 ? -29.024 -11.620 -0.107 1.00 19.63 236 LEU A C 1
ATOM 1809 O O . LEU A 1 236 ? -28.922 -12.517 0.742 1.00 15.83 236 LEU A O 1
ATOM 1814 N N . VAL A 1 237 ? -28.129 -10.640 -0.270 1.00 16.34 237 VAL A N 1
ATOM 1815 C CA . VAL A 1 237 ? -26.972 -10.438 0.589 1.00 19.43 237 VAL A CA 1
ATOM 1816 C C . VAL A 1 237 ? -27.144 -9.081 1.269 1.00 21.38 237 VAL A C 1
ATOM 1817 O O . VAL A 1 237 ? -27.057 -8.037 0.620 1.00 19.90 237 VAL A O 1
ATOM 1821 N N . GLU A 1 238 ? -27.379 -9.108 2.585 1.00 21.22 238 GLU A N 1
ATOM 1822 C CA . GLU A 1 238 ? -27.805 -7.933 3.335 1.00 19.62 238 GLU A CA 1
ATOM 1823 C C . GLU A 1 238 ? -26.778 -7.455 4.355 1.00 20.41 238 GLU A C 1
ATOM 1824 O O . GLU A 1 238 ? -26.295 -8.236 5.175 1.00 18.69 238 GLU A O 1
ATOM 1830 N N . TYR A 1 239 ? -26.480 -6.153 4.298 1.00 18.63 239 TYR A N 1
ATOM 1831 C CA . TYR A 1 239 ? -25.676 -5.390 5.287 1.00 22.55 239 TYR A CA 1
ATOM 1832 C C . TYR A 1 239 ? -26.595 -4.380 5.985 1.00 22.20 239 TYR A C 1
ATOM 1833 O O . TYR A 1 239 ? -27.093 -3.455 5.312 1.00 20.80 239 TYR A O 1
ATOM 1842 N N . ASN A 1 240 ? -26.844 -4.587 7.282 1.00 23.18 240 ASN A N 1
ATOM 1843 C CA . ASN A 1 240 ? -27.643 -3.687 8.099 1.00 28.64 240 ASN A CA 1
ATOM 1844 C C . ASN A 1 240 ? -26.742 -2.620 8.712 1.00 31.57 240 ASN A C 1
ATOM 1845 O O . ASN A 1 240 ? -25.971 -2.900 9.632 1.00 34.77 240 ASN A O 1
ATOM 1850 N N . ILE A 1 241 ? -26.851 -1.398 8.178 1.00 33.02 241 ILE A N 1
ATOM 1851 C CA . ILE A 1 241 ? -26.018 -0.257 8.555 1.00 39.54 241 ILE A CA 1
ATOM 1852 C C . ILE A 1 241 ? -26.341 0.201 9.979 1.00 41.09 241 ILE A C 1
ATOM 1853 O O . ILE A 1 241 ? -25.459 0.645 10.718 1.00 32.71 241 ILE A O 1
ATOM 1858 N N . SER A 1 242 ? -27.625 0.098 10.341 1.00 37.63 242 SER A N 1
ATOM 1859 C CA . SER A 1 242 ? -28.114 0.338 11.693 1.00 38.53 242 SER A CA 1
ATOM 1860 C C . SER A 1 242 ? -29.419 -0.447 11.867 1.00 42.56 242 SER A C 1
ATOM 1861 O O . SER A 1 242 ? -29.853 -1.145 10.947 1.00 38.31 242 SER A O 1
ATOM 1864 N N . ALA A 1 243 ? -30.043 -0.315 13.044 1.00 45.45 243 ALA A N 1
ATOM 1865 C CA . ALA A 1 243 ? -31.339 -0.933 13.331 1.00 53.02 243 ALA A CA 1
ATOM 1866 C C . ALA A 1 243 ? -32.352 -0.643 12.220 1.00 51.75 243 ALA A C 1
ATOM 1867 O O . ALA A 1 243 ? -33.125 -1.517 11.831 1.00 52.71 243 ALA A O 1
ATOM 1869 N N . SER A 1 244 ? -32.320 0.592 11.709 1.00 48.47 244 SER A N 1
ATOM 1870 C CA . SER A 1 244 ? -33.219 1.055 10.661 1.00 51.99 244 SER A CA 1
ATOM 1871 C C . SER A 1 244 ? -32.714 0.716 9.251 1.00 45.61 244 SER A C 1
ATOM 1872 O O . SER A 1 244 ? -33.323 -0.090 8.543 1.00 47.12 244 SER A O 1
ATOM 1875 N N . SER A 1 245 ? -31.589 1.331 8.867 1.00 39.39 245 SER A N 1
ATOM 1876 C CA . SER A 1 245 ? -31.116 1.364 7.485 1.00 36.95 245 SER A CA 1
ATOM 1877 C C . SER A 1 245 ? -30.401 0.082 7.060 1.00 30.56 245 SER A C 1
ATOM 1878 O O . SER A 1 245 ? -29.882 -0.656 7.895 1.00 23.87 245 SER A O 1
ATOM 1881 N N . TYR A 1 246 ? -30.368 -0.161 5.745 1.00 26.61 246 TYR A N 1
ATOM 1882 C CA . TYR A 1 246 ? -29.776 -1.374 5.121 1.00 25.62 246 TYR A CA 1
ATOM 1883 C C . TYR A 1 246 ? -29.216 -1.049 3.731 1.00 23.77 246 TYR A C 1
ATOM 1884 O O . TYR A 1 246 ? -29.745 -0.142 3.056 1.00 18.33 246 TYR A O 1
ATOM 1893 N N . LEU A 1 247 ? -28.172 -1.783 3.329 1.00 18.59 247 LEU A N 1
ATOM 1894 C CA . LEU A 1 247 ? -27.749 -1.900 1.942 1.00 20.57 247 LEU A CA 1
ATOM 1895 C C . LEU A 1 247 ? -27.893 -3.371 1.556 1.00 22.19 247 LEU A C 1
ATOM 1896 O O . LEU A 1 247 ? -27.321 -4.249 2.210 1.00 24.82 247 LEU A O 1
ATOM 1901 N N . ARG A 1 248 ? -28.662 -3.630 0.492 1.00 17.69 248 ARG A N 1
ATOM 1902 C CA . ARG A 1 248 ? -29.005 -4.994 0.013 1.00 18.31 248 ARG A CA 1
ATOM 1903 C C . ARG A 1 248 ? -28.491 -5.188 -1.416 1.00 14.77 248 ARG A C 1
ATOM 1904 O O . ARG A 1 248 ? -28.529 -4.223 -2.209 1.00 19.81 248 ARG A O 1
ATOM 1912 N N . PHE A 1 249 ? -28.028 -6.399 -1.719 1.00 13.63 249 PHE A N 1
ATOM 1913 C CA . PHE A 1 249 ? -27.676 -6.783 -3.069 1.00 14.78 249 PHE A CA 1
ATOM 1914 C C . PHE A 1 249 ? -28.461 -8.048 -3.395 1.00 15.52 249 PHE A C 1
ATOM 1915 O O . PHE A 1 249 ? -28.536 -8.971 -2.576 1.00 16.68 249 PHE A O 1
ATOM 1923 N N . TYR A 1 250 ? -29.069 -8.071 -4.586 1.00 18.36 250 TYR A N 1
ATOM 1924 C CA . TYR A 1 250 ? -29.848 -9.214 -5.132 1.00 16.69 250 TYR A CA 1
ATOM 1925 C C . TYR A 1 250 ? -29.105 -9.796 -6.339 1.00 16.58 250 TYR A C 1
ATOM 1926 O O . TYR A 1 250 ? -28.603 -9.014 -7.170 1.00 18.89 250 TYR A O 1
ATOM 1935 N N . LEU A 1 251 ? -29.032 -11.130 -6.415 1.00 15.55 251 LEU A N 1
ATOM 1936 C CA . LEU A 1 251 ? -28.326 -11.840 -7.474 1.00 16.04 251 LEU A CA 1
ATOM 1937 C C . LEU A 1 251 ? -29.032 -13.162 -7.771 1.00 17.51 251 LEU A C 1
ATOM 1938 O O . LEU A 1 251 ? -29.225 -13.987 -6.873 1.00 16.29 251 LEU A O 1
ATOM 1943 N N . ALA A 1 252 ? -29.440 -13.342 -9.032 1.00 18.23 252 ALA A N 1
ATOM 1944 C CA . ALA A 1 252 ? -30.100 -14.556 -9.479 1.00 19.63 252 ALA A CA 1
ATOM 1945 C C . ALA A 1 252 ? -29.056 -15.664 -9.569 1.00 17.70 252 ALA A C 1
ATOM 1946 O O . ALA A 1 252 ? -27.922 -15.406 -9.971 1.00 18.32 252 ALA A O 1
ATOM 1948 N N . PRO A 1 253 ? -29.400 -16.922 -9.207 1.00 19.74 253 PRO A N 1
ATOM 1949 C CA . PRO A 1 253 ? -28.486 -18.047 -9.395 1.00 22.52 253 PRO A CA 1
ATOM 1950 C C . PRO A 1 253 ? -28.294 -18.347 -10.887 1.00 23.82 253 PRO A C 1
ATOM 1951 O O . PRO A 1 253 ? -29.178 -18.018 -11.663 1.00 25.13 253 PRO A O 1
ATOM 1955 N N . LYS A 1 254 ? -27.161 -18.957 -11.246 1.00 31.21 254 LYS A N 1
ATOM 1956 C CA . LYS A 1 254 ? -26.876 -19.308 -12.630 1.00 36.10 254 LYS A CA 1
ATOM 1957 C C . LYS A 1 254 ? -27.708 -20.517 -13.071 1.00 41.84 254 LYS A C 1
ATOM 1958 O O . LYS A 1 254 ? -27.703 -21.556 -12.411 1.00 44.53 254 LYS A O 1
ATOM 1964 N N . ILE A 1 255 ? -28.434 -20.346 -14.183 1.00 43.19 255 ILE A N 1
ATOM 1965 C CA . ILE A 1 255 ? -29.283 -21.369 -14.786 1.00 43.47 255 ILE A CA 1
ATOM 1966 C C . ILE A 1 255 ? -28.885 -21.584 -16.251 1.00 42.02 255 ILE A C 1
ATOM 1967 O O . ILE A 1 255 ? -28.667 -20.623 -16.991 1.00 46.28 255 ILE A O 1
ATOM 1972 N N . GLY A 1 256 ? -28.796 -22.855 -16.660 1.00 41.38 256 GLY A N 1
ATOM 1973 C CA . GLY A 1 256 ? -28.388 -23.234 -18.003 1.00 37.21 256 GLY A CA 1
ATOM 1974 C C . GLY A 1 256 ? -29.366 -22.792 -19.077 1.00 34.89 256 GLY A C 1
ATOM 1975 O O . GLY A 1 256 ? -30.528 -22.497 -18.789 1.00 39.03 256 GLY A O 1
#

B-factor: mean 29.44, std 12.42, range [11.14, 90.44]

Sequence (256 aa):
MLEARLEQASILKKVVDAIKDLVQDCNFDCNDSGIALQAMDNSHVALVSMMLKTETFSPFRCDRNIALGVNLTSLTKVLRAAQNEDILTLKAEDAPDVLNLVFESSENDRISEYDLKLMDIDQEHLGIPDTEYAATISMPSSEFKRITTDLMAMSESVNIEASKDGVKFSCQGDIGNGSITLRQHTNVDKPSENIEIELSEPVSLTFSLKYLVNFCKASALSSTVKICLSNEVPLLVEYNISASSYLRFYLAPKIG

Nearest PDB structures (foldseek):
  7ep8-assembly1_A  TM=1.004E+00  e=4.261E-50  Neurospora crassa OR74A
  8q7i-assembly1_A  TM=9.892E-01  e=8.733E-44  Thermochaetoides thermophila DSM 1495
  8gj5-assembly1_C  TM=9.951E-01  e=1.852E-41  Aspergillus fumigatus
  7bup-assembly1_B  TM=9.809E-01  e=1.193E-33  Candida albicans SC5314
  4cs5-assembly3_C  TM=9.780E-01  e=1.073E-33  Penaeus vannamei

Radius of gyration: 19.49 Å; Cα contacts (8 Å, |Δi|>4): 612; chains: 1; bounding box: 36×52×43 Å